Protein AF-A0A926B583-F1 (afdb_monomer_lite)

Radius of gyration: 28.91 Å; chains: 1; bounding box: 105×54×92 Å

Structure (mmCIF, N/CA/C/O backbone):
data_AF-A0A926B583-F1
#
_entry.id   AF-A0A926B583-F1
#
loop_
_atom_site.group_PDB
_atom_site.id
_atom_site.type_symbol
_atom_site.label_atom_id
_atom_site.label_alt_id
_atom_site.label_comp_id
_atom_site.label_asym_id
_atom_site.label_entity_id
_atom_site.label_seq_id
_atom_site.pdbx_PDB_ins_code
_atom_site.Cartn_x
_atom_site.Cartn_y
_atom_site.Cartn_z
_atom_site.occupancy
_atom_site.B_iso_or_equiv
_atom_site.auth_seq_id
_atom_site.auth_comp_id
_atom_site.auth_asym_id
_atom_site.auth_atom_id
_atom_site.pdbx_PDB_model_num
ATOM 1 N N . PRO A 1 1 ? 71.525 31.977 -15.017 1.00 41.41 1 PRO A N 1
ATOM 2 C CA . PRO A 1 1 ? 71.265 31.306 -16.318 1.00 41.41 1 PRO A CA 1
ATOM 3 C C . PRO A 1 1 ? 69.875 30.633 -16.291 1.00 41.41 1 PRO A C 1
ATOM 5 O O . PRO A 1 1 ? 69.736 29.564 -15.720 1.00 41.41 1 PRO A O 1
ATOM 8 N N . SER A 1 2 ? 68.773 31.340 -16.561 1.00 31.05 2 SER A N 1
ATOM 9 C CA . SER A 1 2 ? 68.257 31.800 -17.869 1.00 31.05 2 SER A CA 1
ATOM 10 C C . SER A 1 2 ? 68.013 30.681 -18.891 1.00 31.05 2 SER A C 1
ATOM 12 O O . SER A 1 2 ? 68.976 30.172 -19.461 1.00 31.05 2 SER A O 1
ATOM 14 N N . SER A 1 3 ? 66.731 30.332 -19.088 1.00 32.59 3 SER A N 1
ATOM 15 C CA . SER A 1 3 ? 65.974 30.119 -20.356 1.00 32.59 3 SER A CA 1
ATOM 16 C C . SER A 1 3 ? 64.746 29.219 -20.057 1.00 32.59 3 SER A C 1
ATOM 18 O O . SER A 1 3 ? 64.915 28.101 -19.590 1.00 32.59 3 SER A O 1
ATOM 20 N N . ALA A 1 4 ? 63.500 29.723 -19.968 1.00 33.16 4 ALA A N 1
ATOM 21 C CA . ALA A 1 4 ? 62.553 30.191 -21.014 1.00 33.16 4 ALA A CA 1
ATOM 22 C C . ALA A 1 4 ? 62.058 29.041 -21.936 1.00 33.16 4 ALA A C 1
ATOM 24 O O . ALA A 1 4 ? 62.876 28.449 -22.626 1.00 33.16 4 ALA A O 1
ATOM 25 N N . GLN A 1 5 ? 60.809 28.544 -21.770 1.00 30.36 5 GLN A N 1
ATOM 26 C CA . GLN A 1 5 ? 59.565 28.832 -22.557 1.00 30.36 5 GLN A CA 1
ATOM 27 C C . GLN A 1 5 ? 59.669 28.457 -24.054 1.00 30.36 5 GLN A C 1
ATOM 29 O O . GLN A 1 5 ? 60.652 28.827 -24.672 1.00 30.36 5 GLN A O 1
ATOM 34 N N . ALA A 1 6 ? 58.725 27.847 -24.790 1.00 29.48 6 ALA A N 1
ATOM 35 C CA . ALA A 1 6 ? 57.381 27.220 -24.694 1.00 29.48 6 ALA A CA 1
ATOM 36 C C . ALA A 1 6 ? 57.150 26.551 -26.110 1.00 29.48 6 ALA A C 1
ATOM 38 O O . ALA A 1 6 ? 58.151 26.424 -26.816 1.00 29.48 6 ALA A O 1
ATOM 39 N N . PRO A 1 7 ? 55.950 26.237 -26.678 1.00 41.06 7 PRO A N 1
ATOM 40 C CA . PRO A 1 7 ? 54.601 25.970 -26.151 1.00 41.06 7 PRO A CA 1
ATOM 41 C C . PRO A 1 7 ? 53.848 24.755 -26.800 1.00 41.06 7 PRO A C 1
ATOM 43 O O . PRO A 1 7 ? 54.250 24.180 -27.804 1.00 41.06 7 PRO A O 1
ATOM 46 N N . ALA A 1 8 ? 52.698 24.435 -26.189 1.00 32.16 8 ALA A N 1
ATOM 47 C CA . ALA A 1 8 ? 51.394 24.009 -26.735 1.00 32.16 8 ALA A CA 1
ATOM 48 C C . ALA A 1 8 ? 51.282 23.152 -28.023 1.00 32.16 8 ALA A C 1
ATOM 50 O O . ALA A 1 8 ? 51.422 23.647 -29.139 1.00 32.16 8 ALA A O 1
ATOM 51 N N . GLY A 1 9 ? 50.790 21.917 -27.850 1.00 29.56 9 GLY A N 1
ATOM 52 C CA . GLY A 1 9 ? 50.028 21.171 -28.857 1.00 29.56 9 GLY A CA 1
ATOM 53 C C . GLY A 1 9 ? 48.549 21.116 -28.459 1.00 29.56 9 GLY A C 1
ATOM 54 O O . GLY A 1 9 ? 48.219 20.681 -27.359 1.00 29.56 9 GLY A O 1
ATOM 55 N N . GLN A 1 10 ? 47.678 21.617 -29.334 1.00 29.38 10 GLN A N 1
ATOM 56 C CA . GLN A 1 10 ? 46.221 21.614 -29.200 1.00 29.38 10 GLN A CA 1
ATOM 57 C C . GLN A 1 10 ? 45.667 20.199 -29.436 1.00 29.38 10 GLN A C 1
ATOM 59 O O . GLN A 1 10 ? 45.813 19.665 -30.533 1.00 29.38 10 GLN A O 1
ATOM 64 N N . GLU A 1 11 ? 44.985 19.616 -28.448 1.00 32.12 11 GLU A N 1
ATOM 65 C CA . GLU A 1 11 ? 44.075 18.488 -28.678 1.00 32.12 11 GLU A CA 1
ATOM 66 C C . GLU A 1 11 ? 42.673 19.007 -29.017 1.00 32.12 11 GLU A C 1
ATOM 68 O O . GLU A 1 11 ? 42.145 19.930 -28.392 1.00 32.12 11 GLU A O 1
ATOM 73 N N . ALA A 1 12 ? 42.098 18.418 -30.063 1.00 33.28 12 ALA A N 1
ATOM 74 C CA . ALA A 1 12 ? 40.795 18.745 -30.620 1.00 33.28 12 ALA A CA 1
ATOM 75 C C . ALA A 1 12 ? 39.646 18.466 -29.626 1.00 33.28 12 ALA A C 1
ATOM 77 O O . ALA A 1 12 ? 39.725 17.520 -28.839 1.00 33.28 12 ALA A O 1
ATOM 78 N N . PRO A 1 13 ? 38.542 19.236 -29.671 1.00 31.02 13 PRO A N 1
ATOM 79 C CA . PRO A 1 13 ? 37.422 19.036 -28.763 1.00 31.02 13 PRO A CA 1
ATOM 80 C C . PRO A 1 13 ? 36.696 17.727 -29.088 1.00 31.02 13 PRO A C 1
ATOM 82 O O . PRO A 1 13 ? 36.144 17.548 -30.177 1.00 31.02 13 PRO A O 1
ATOM 85 N N . ALA A 1 14 ? 36.678 16.818 -28.112 1.00 33.38 14 ALA A N 1
ATOM 86 C CA . ALA A 1 14 ? 35.820 15.646 -28.125 1.00 33.38 14 ALA A CA 1
ATOM 87 C C . ALA A 1 14 ? 34.351 16.077 -28.256 1.00 33.38 14 ALA A C 1
ATOM 89 O O . ALA A 1 14 ? 33.856 16.951 -27.541 1.00 33.38 14 ALA A O 1
ATOM 90 N N . GLN A 1 15 ? 33.683 15.455 -29.220 1.00 34.19 15 GLN A N 1
ATOM 91 C CA . GLN A 1 15 ? 32.295 15.684 -29.587 1.00 34.19 15 GLN A CA 1
ATOM 92 C C . GLN A 1 15 ? 31.357 15.477 -28.391 1.00 34.19 15 GLN A C 1
ATOM 94 O O . GLN A 1 15 ? 31.554 14.595 -27.554 1.00 34.19 15 GLN A O 1
ATOM 99 N N . GLY A 1 16 ? 30.344 16.342 -28.327 1.00 29.52 16 GLY A N 1
ATOM 100 C CA . GLY A 1 16 ? 29.509 16.581 -27.160 1.00 29.52 16 GLY A CA 1
ATOM 101 C C . GLY A 1 16 ? 28.840 15.334 -26.591 1.00 29.52 16 GLY A C 1
ATOM 102 O O . GLY A 1 16 ? 28.057 14.654 -27.252 1.00 29.52 16 GLY A O 1
ATOM 103 N N . GLN A 1 17 ? 29.085 15.108 -25.303 1.00 31.34 17 GLN A N 1
ATOM 104 C CA . GLN A 1 17 ? 28.151 14.389 -24.449 1.00 31.34 17 GLN A CA 1
ATOM 105 C C . GLN A 1 17 ? 26.828 15.172 -24.432 1.00 31.34 17 GLN A C 1
ATOM 107 O O . GLN A 1 17 ? 26.858 16.387 -24.207 1.00 31.34 17 GLN A O 1
ATOM 112 N N . PRO A 1 18 ? 25.663 14.538 -24.655 1.00 32.81 18 PRO A N 1
ATOM 113 C CA . PRO A 1 18 ? 24.399 15.212 -24.424 1.00 32.81 18 PRO A CA 1
ATOM 114 C C . PRO A 1 18 ? 24.343 15.587 -22.945 1.00 32.81 18 PRO A C 1
ATOM 116 O O . PRO A 1 18 ? 24.407 14.722 -22.069 1.00 32.81 18 PRO A O 1
ATOM 119 N N . ALA A 1 19 ? 24.290 16.895 -22.694 1.00 31.31 19 ALA A N 1
ATOM 120 C CA . ALA A 1 19 ? 24.189 17.470 -21.369 1.00 31.31 19 ALA A CA 1
ATOM 121 C C . ALA A 1 19 ? 23.073 16.758 -20.601 1.00 31.31 19 ALA A C 1
ATOM 123 O O . ALA A 1 19 ? 21.911 16.770 -21.015 1.00 31.31 19 ALA A O 1
ATOM 124 N N . ALA A 1 20 ? 23.438 16.124 -19.487 1.00 34.41 20 ALA A N 1
ATOM 125 C CA . ALA A 1 20 ? 22.474 15.742 -18.478 1.00 34.41 20 ALA A CA 1
ATOM 126 C C . ALA A 1 20 ? 21.717 17.020 -18.111 1.00 34.41 20 ALA A C 1
ATOM 128 O O . ALA A 1 20 ? 22.309 17.952 -17.567 1.00 34.41 20 ALA A O 1
ATO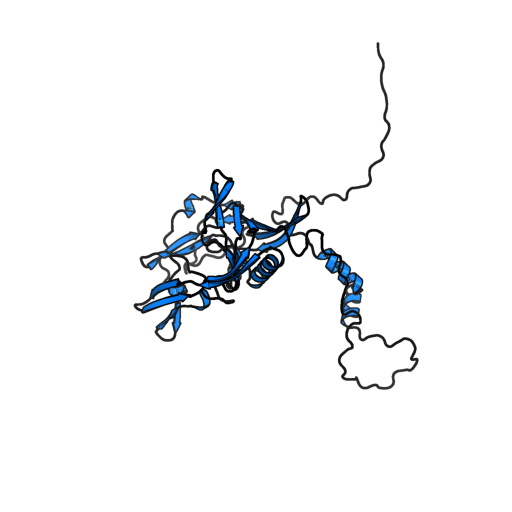M 129 N N . ALA A 1 21 ? 20.442 17.092 -18.495 1.00 33.00 21 ALA A N 1
ATOM 130 C CA . ALA A 1 21 ? 19.574 18.184 -18.103 1.00 33.00 21 ALA A CA 1
ATOM 131 C C . ALA A 1 21 ? 19.660 18.291 -16.580 1.00 33.00 21 ALA A C 1
ATOM 133 O O . ALA A 1 21 ? 19.287 17.355 -15.869 1.00 33.00 21 ALA A O 1
ATOM 134 N N . ALA A 1 22 ? 20.239 19.392 -16.103 1.00 33.59 22 ALA A N 1
ATOM 135 C CA . ALA A 1 22 ? 20.302 19.708 -14.694 1.00 33.59 22 ALA A CA 1
ATOM 136 C C . ALA A 1 22 ? 18.863 19.684 -14.176 1.00 33.59 22 ALA A C 1
ATOM 138 O O . ALA A 1 22 ? 18.042 20.520 -14.554 1.00 33.59 22 ALA A O 1
ATOM 139 N N . ALA A 1 23 ? 18.544 18.656 -13.391 1.00 36.88 23 ALA A N 1
ATOM 140 C CA . ALA A 1 23 ? 17.266 18.558 -12.724 1.00 36.88 23 ALA A CA 1
ATOM 141 C C . ALA A 1 23 ? 17.138 19.788 -11.824 1.00 36.88 23 ALA A C 1
ATOM 143 O O . ALA A 1 23 ? 17.981 20.028 -10.960 1.00 36.88 23 ALA A O 1
ATOM 144 N N . ASP A 1 24 ? 16.110 20.582 -12.088 1.00 31.84 24 ASP A N 1
ATOM 145 C CA . ASP A 1 24 ? 15.749 21.755 -11.313 1.00 31.84 24 ASP A CA 1
ATOM 146 C C . ASP A 1 24 ? 15.618 21.353 -9.832 1.00 31.84 24 ASP A C 1
ATOM 148 O O . ASP A 1 24 ? 14.722 20.596 -9.448 1.00 31.84 24 ASP A O 1
ATOM 152 N N . ALA A 1 25 ? 16.553 21.818 -8.998 1.00 37.16 25 ALA A N 1
ATOM 153 C CA . ALA A 1 25 ? 16.655 21.467 -7.579 1.00 37.16 25 ALA A CA 1
ATOM 154 C C . ALA A 1 25 ? 15.437 21.927 -6.748 1.00 37.16 25 ALA A C 1
ATOM 156 O O . ALA A 1 25 ? 15.342 21.625 -5.558 1.00 37.16 25 ALA A O 1
ATOM 157 N N . SER A 1 26 ? 14.494 22.646 -7.365 1.00 37.62 26 SER A N 1
ATOM 158 C CA . SER A 1 26 ? 13.242 23.090 -6.755 1.00 37.62 26 SER A CA 1
ATOM 159 C C . SER A 1 26 ? 12.118 22.039 -6.789 1.00 37.62 26 SER A C 1
ATOM 161 O O . SER A 1 26 ? 11.172 22.130 -6.002 1.00 37.62 26 SER A O 1
ATOM 163 N N . ALA A 1 27 ? 12.218 20.996 -7.623 1.00 38.44 27 ALA A N 1
ATOM 164 C CA . ALA A 1 27 ? 11.209 19.942 -7.716 1.00 38.44 27 ALA A CA 1
ATOM 165 C C . ALA A 1 27 ? 11.623 18.688 -6.921 1.00 38.44 27 ALA A C 1
ATOM 167 O O . ALA A 1 27 ? 12.217 17.759 -7.464 1.00 38.44 27 ALA A O 1
ATOM 168 N N . LYS A 1 28 ? 11.236 18.600 -5.637 1.00 55.28 28 LYS A N 1
ATOM 169 C CA . LYS A 1 28 ? 11.397 17.366 -4.822 1.00 55.28 28 LYS A CA 1
ATOM 170 C C . LYS A 1 28 ? 10.706 16.130 -5.435 1.00 55.28 28 LYS A C 1
ATOM 172 O O . LYS A 1 28 ? 11.025 14.993 -5.094 1.00 55.28 28 LYS A O 1
ATOM 177 N N . ILE A 1 29 ? 9.768 16.331 -6.363 1.00 54.91 29 ILE A N 1
ATOM 178 C CA . ILE A 1 29 ? 9.045 15.259 -7.050 1.00 54.91 29 ILE A CA 1
ATOM 179 C C . ILE A 1 29 ? 9.665 15.028 -8.432 1.00 54.91 29 ILE A C 1
ATOM 181 O O . ILE A 1 29 ? 9.210 15.574 -9.434 1.00 54.91 29 ILE A O 1
ATOM 185 N N . THR A 1 30 ? 10.674 14.163 -8.510 1.00 58.28 30 THR A N 1
ATOM 186 C CA . THR A 1 30 ? 11.111 13.601 -9.795 1.00 58.28 30 THR A CA 1
ATOM 187 C C . THR A 1 30 ? 10.114 12.528 -10.235 1.00 58.28 30 THR A C 1
ATOM 189 O O . THR A 1 30 ? 9.949 11.505 -9.560 1.00 58.28 30 THR A O 1
ATOM 192 N N . ALA A 1 31 ? 9.401 12.746 -11.341 1.00 64.62 31 ALA A N 1
ATOM 193 C CA . ALA A 1 31 ? 8.554 11.701 -11.911 1.00 64.62 31 ALA A CA 1
ATOM 194 C C . ALA A 1 31 ? 9.386 10.434 -12.178 1.00 64.62 31 ALA A C 1
ATOM 196 O O . ALA A 1 31 ? 10.581 10.520 -12.466 1.00 64.62 31 ALA A O 1
ATOM 197 N N . ALA A 1 32 ? 8.759 9.255 -12.085 1.00 73.94 32 ALA A N 1
ATOM 198 C CA . ALA A 1 32 ? 9.406 8.053 -12.602 1.00 73.94 32 ALA A CA 1
ATOM 199 C C . ALA A 1 32 ? 9.756 8.292 -14.084 1.00 73.94 32 ALA A C 1
ATOM 201 O O . ALA A 1 32 ? 8.971 8.948 -14.778 1.00 73.94 32 ALA A O 1
ATOM 202 N N . PRO A 1 33 ? 10.913 7.803 -14.560 1.00 77.56 33 PRO A N 1
ATOM 203 C CA . PRO A 1 33 ? 11.298 7.973 -15.952 1.00 77.56 33 PRO A CA 1
ATOM 204 C C . PRO A 1 33 ? 10.202 7.417 -16.866 1.00 77.56 33 PRO A C 1
ATOM 206 O O . PRO A 1 33 ? 9.553 6.420 -16.536 1.00 77.56 33 PRO A O 1
ATOM 209 N N . ASP A 1 34 ? 9.993 8.050 -18.020 1.00 81.94 34 ASP A N 1
ATOM 210 C CA . ASP A 1 34 ? 9.077 7.512 -19.021 1.00 81.94 34 ASP A CA 1
ATOM 211 C C . ASP A 1 34 ? 9.712 6.287 -19.690 1.00 81.94 34 ASP A C 1
ATOM 213 O O . ASP A 1 34 ? 10.477 6.378 -20.650 1.00 81.94 34 ASP A O 1
ATOM 217 N N . LEU A 1 35 ? 9.403 5.116 -19.135 1.00 83.38 35 LEU A N 1
ATOM 218 C CA . LEU A 1 35 ? 9.893 3.832 -19.628 1.00 83.38 35 LEU A CA 1
ATOM 219 C C . LEU A 1 35 ? 9.094 3.306 -20.827 1.00 83.38 35 LEU A C 1
ATOM 221 O O . LEU A 1 35 ? 9.474 2.283 -21.396 1.00 83.38 35 LEU A O 1
ATOM 225 N N . ILE A 1 36 ? 7.983 3.956 -21.197 1.00 83.25 36 ILE A N 1
ATOM 226 C CA . ILE A 1 36 ? 7.104 3.497 -22.279 1.00 83.25 36 ILE A CA 1
ATOM 227 C C . ILE A 1 36 ? 7.216 4.357 -23.535 1.00 83.25 36 ILE A C 1
ATOM 229 O O . ILE A 1 36 ? 6.855 3.864 -24.598 1.00 83.25 36 ILE A O 1
ATOM 233 N N . ALA A 1 37 ? 7.749 5.581 -23.454 1.00 84.50 37 ALA A N 1
ATOM 234 C CA . ALA A 1 37 ? 7.889 6.507 -24.580 1.00 84.50 37 ALA A CA 1
ATOM 235 C C . ALA A 1 37 ? 8.464 5.844 -25.835 1.00 84.50 37 ALA A C 1
ATOM 237 O O . ALA A 1 37 ? 7.862 5.935 -26.901 1.00 84.50 37 ALA A O 1
ATOM 238 N N . ALA A 1 38 ? 9.579 5.118 -25.709 1.00 81.81 38 ALA A N 1
ATOM 239 C CA . ALA A 1 38 ? 10.210 4.448 -26.846 1.00 81.81 38 ALA A CA 1
ATOM 240 C C . ALA A 1 38 ? 9.287 3.400 -27.496 1.00 81.81 38 ALA A C 1
ATOM 242 O O . ALA A 1 38 ? 9.217 3.306 -28.720 1.00 81.81 38 ALA A O 1
ATOM 243 N N . ALA A 1 39 ? 8.541 2.639 -26.690 1.00 84.00 39 ALA A N 1
ATOM 244 C CA . ALA A 1 39 ? 7.582 1.657 -27.188 1.00 84.00 39 ALA A CA 1
ATOM 245 C C . ALA A 1 39 ? 6.348 2.327 -27.809 1.00 84.00 39 ALA A C 1
ATOM 247 O O . ALA A 1 39 ? 5.906 1.908 -28.874 1.00 84.00 39 ALA A O 1
ATOM 248 N N . THR A 1 40 ? 5.830 3.389 -27.186 1.00 85.88 40 THR A N 1
ATOM 249 C CA . THR A 1 40 ? 4.728 4.203 -27.716 1.00 85.88 40 THR A CA 1
ATOM 250 C C . THR A 1 40 ? 5.116 4.832 -29.050 1.00 85.88 40 THR A C 1
ATOM 252 O O . THR A 1 40 ? 4.350 4.764 -30.002 1.00 85.88 40 THR A O 1
ATOM 255 N N . GLN A 1 41 ? 6.323 5.385 -29.159 1.00 85.81 41 GLN A N 1
ATOM 256 C CA . GLN A 1 41 ? 6.814 5.998 -30.387 1.00 85.81 41 GLN A CA 1
ATOM 257 C C . GLN A 1 41 ? 7.039 4.964 -31.491 1.00 85.81 41 GLN A C 1
ATOM 259 O O . GLN A 1 41 ? 6.617 5.194 -32.622 1.00 85.81 41 GLN A O 1
ATOM 264 N N . ALA A 1 42 ? 7.626 3.808 -31.169 1.00 82.00 42 ALA A N 1
ATOM 265 C CA . ALA A 1 42 ? 7.759 2.705 -32.118 1.00 82.00 42 ALA A CA 1
ATOM 266 C C . ALA A 1 42 ? 6.388 2.191 -32.595 1.00 82.00 42 ALA A C 1
ATOM 268 O O . ALA A 1 42 ? 6.209 1.933 -33.784 1.00 82.00 42 ALA A O 1
ATOM 269 N N . ALA A 1 43 ? 5.402 2.095 -31.695 1.00 84.81 43 ALA A N 1
ATOM 270 C CA . ALA A 1 43 ? 4.036 1.719 -32.046 1.00 84.81 43 ALA A CA 1
ATOM 271 C C . ALA A 1 43 ? 3.382 2.760 -32.965 1.00 84.81 43 ALA A C 1
ATOM 273 O O . ALA A 1 43 ? 2.844 2.393 -34.007 1.00 84.81 43 ALA A O 1
ATOM 274 N N . SER A 1 44 ? 3.490 4.051 -32.635 1.00 85.81 44 SER A N 1
ATOM 275 C CA . SER A 1 44 ? 2.979 5.136 -33.476 1.00 85.81 44 SER A CA 1
ATOM 276 C C . SER A 1 44 ? 3.620 5.130 -34.865 1.00 85.81 44 SER A C 1
ATOM 278 O O . SER A 1 44 ? 2.911 5.236 -35.860 1.00 85.81 44 SER A O 1
ATOM 280 N N . GLN A 1 45 ? 4.939 4.939 -34.964 1.00 84.69 45 GLN A N 1
ATOM 281 C CA . GLN A 1 45 ? 5.638 4.839 -36.250 1.00 84.69 45 GLN A CA 1
ATOM 282 C C . GLN A 1 45 ? 5.168 3.631 -37.068 1.00 84.69 45 GLN A C 1
ATOM 284 O O . GLN A 1 45 ? 4.860 3.777 -38.248 1.00 84.69 45 GLN A O 1
ATOM 289 N N . ALA A 1 46 ? 5.060 2.456 -36.444 1.00 80.38 46 ALA A N 1
ATOM 290 C CA . ALA A 1 46 ? 4.612 1.236 -37.113 1.00 80.38 46 ALA A CA 1
ATOM 291 C C . ALA A 1 46 ? 3.147 1.310 -37.586 1.00 80.38 46 ALA A C 1
ATOM 293 O O . ALA A 1 46 ? 2.788 0.680 -38.577 1.00 80.38 46 ALA A O 1
ATOM 294 N N . LEU A 1 47 ? 2.314 2.104 -36.909 1.00 80.62 47 LEU A N 1
ATOM 295 C CA . LEU A 1 47 ? 0.931 2.383 -37.303 1.00 80.62 47 LEU A CA 1
ATOM 296 C C . LEU A 1 47 ? 0.800 3.547 -38.300 1.00 80.62 47 LEU A C 1
ATOM 298 O O . LEU A 1 47 ? -0.308 3.852 -38.738 1.00 80.62 47 LEU A O 1
ATOM 302 N N . GLY A 1 48 ? 1.899 4.219 -38.655 1.00 82.25 48 GLY A N 1
ATOM 303 C CA . GLY A 1 48 ? 1.863 5.423 -39.488 1.00 82.25 48 GLY A CA 1
ATOM 304 C C . GLY A 1 48 ? 1.199 6.623 -38.803 1.00 82.25 48 GLY A C 1
ATOM 305 O O . GLY A 1 48 ? 0.785 7.564 -39.471 1.00 82.25 48 GLY A O 1
ATOM 306 N N . TRP A 1 49 ? 1.088 6.616 -37.473 1.00 87.12 49 TRP A N 1
ATOM 307 C CA . TRP A 1 49 ? 0.545 7.707 -36.659 1.00 87.12 49 TRP A CA 1
ATOM 308 C C . TRP A 1 49 ? 1.590 8.813 -36.463 1.00 87.12 49 TRP A C 1
ATOM 310 O O . TRP A 1 49 ? 1.987 9.141 -35.346 1.00 87.12 49 TRP A O 1
ATOM 320 N N . THR A 1 50 ? 2.083 9.365 -37.569 1.00 87.06 50 THR A N 1
ATOM 321 C CA . THR A 1 50 ? 3.117 10.411 -37.578 1.00 87.06 50 THR A CA 1
ATOM 322 C C . THR A 1 50 ? 2.546 11.822 -37.429 1.00 87.06 50 THR A C 1
ATOM 324 O O . THR A 1 50 ? 3.304 12.764 -37.224 1.00 87.06 50 THR A O 1
ATOM 327 N N . SER A 1 51 ? 1.221 11.978 -37.515 1.00 85.88 51 SER A N 1
ATOM 328 C CA . SER A 1 51 ? 0.484 13.210 -37.216 1.00 85.88 51 SER A CA 1
ATOM 329 C C . SER A 1 51 ? -0.923 12.882 -36.685 1.00 85.88 51 SER A C 1
ATOM 331 O O . SER A 1 51 ? -1.391 11.753 -36.883 1.00 85.88 51 SER A O 1
ATOM 333 N N . PRO A 1 52 ? -1.625 13.828 -36.028 1.00 83.88 52 PRO A N 1
ATOM 334 C CA . PRO A 1 52 ? -3.022 13.644 -35.627 1.00 83.88 52 PRO A CA 1
ATOM 335 C C . PRO A 1 52 ? -3.938 13.255 -36.796 1.00 83.88 52 PRO A C 1
ATOM 337 O O . PRO A 1 52 ? -4.795 12.387 -36.644 1.00 83.88 52 PRO A O 1
ATOM 340 N N . GLU A 1 53 ? -3.724 13.838 -37.978 1.00 84.19 53 GLU A N 1
ATOM 341 C CA . GLU A 1 53 ? -4.486 13.550 -39.197 1.00 84.19 53 GLU A CA 1
ATOM 342 C C . GLU A 1 53 ? -4.207 12.130 -39.700 1.00 84.19 53 GLU A C 1
ATOM 344 O O . GLU A 1 53 ? -5.140 11.415 -40.058 1.00 84.19 53 GLU A O 1
ATOM 349 N N . ALA A 1 54 ? -2.942 11.693 -39.677 1.00 79.44 54 ALA A N 1
ATOM 350 C CA . ALA A 1 54 ? -2.557 10.336 -40.062 1.00 79.44 54 ALA A CA 1
ATOM 351 C C . ALA A 1 54 ? -3.108 9.283 -39.085 1.00 79.44 54 ALA A C 1
ATOM 353 O O . ALA A 1 54 ? -3.583 8.229 -39.508 1.00 79.44 54 ALA A O 1
ATOM 354 N N . ALA A 1 55 ? -3.114 9.587 -37.783 1.00 80.88 55 ALA A N 1
ATOM 355 C CA . ALA A 1 55 ? -3.724 8.735 -36.766 1.00 80.88 55 ALA A CA 1
ATOM 356 C C . ALA A 1 55 ? -5.247 8.630 -36.944 1.00 80.88 55 ALA A C 1
ATOM 358 O O . ALA A 1 55 ? -5.802 7.531 -36.901 1.00 80.88 55 ALA A O 1
ATOM 359 N N . LEU A 1 56 ? -5.923 9.753 -37.206 1.00 78.31 56 LEU A N 1
ATOM 360 C CA . LEU A 1 56 ? -7.364 9.791 -37.452 1.00 78.31 56 LEU A CA 1
ATOM 361 C C . LEU A 1 56 ? -7.739 9.045 -38.740 1.00 78.31 56 LEU A C 1
ATOM 363 O O . LEU A 1 56 ? -8.688 8.261 -38.743 1.00 78.31 56 LEU A O 1
ATOM 367 N N . ALA A 1 57 ? -6.969 9.240 -39.814 1.00 73.75 57 ALA A N 1
ATOM 368 C CA . ALA A 1 57 ? -7.139 8.517 -41.067 1.00 73.75 57 ALA A CA 1
ATOM 369 C C . ALA A 1 57 ? -6.950 7.006 -40.868 1.00 73.75 57 ALA A C 1
ATOM 371 O O . ALA A 1 57 ? -7.736 6.224 -41.386 1.00 73.75 57 ALA A O 1
ATOM 372 N N . ASN A 1 58 ? -5.970 6.581 -40.067 1.00 69.88 58 ASN A N 1
ATOM 373 C CA . ASN A 1 58 ? -5.744 5.169 -39.756 1.00 69.88 58 ASN A CA 1
ATOM 374 C C . ASN A 1 58 ? -6.877 4.553 -38.905 1.00 69.88 58 ASN A C 1
ATOM 376 O O . ASN A 1 58 ? -7.269 3.414 -39.145 1.00 69.88 58 ASN A O 1
ATOM 380 N N . ALA A 1 59 ? -7.446 5.311 -37.960 1.00 66.81 59 ALA A N 1
ATOM 381 C CA . ALA A 1 59 ? -8.544 4.855 -37.102 1.00 66.81 59 ALA A CA 1
ATOM 382 C C . ALA A 1 59 ? -9.916 4.807 -37.807 1.00 66.81 59 ALA A C 1
ATOM 384 O O . ALA A 1 59 ? -10.809 4.091 -37.351 1.00 66.81 59 ALA A O 1
ATOM 385 N N . LEU A 1 60 ? -10.097 5.574 -38.889 1.00 58.94 60 LEU A N 1
ATOM 386 C CA . LEU A 1 60 ? -11.385 5.748 -39.575 1.00 58.94 60 LEU A CA 1
ATOM 387 C C . LEU A 1 60 ? -11.405 5.267 -41.034 1.00 58.94 60 LEU A C 1
ATOM 389 O O . LEU A 1 60 ? -12.477 5.275 -41.640 1.00 58.94 60 LEU A O 1
ATOM 393 N N . ALA A 1 61 ? -10.275 4.867 -41.626 1.00 53.56 61 ALA A N 1
ATOM 394 C CA . ALA A 1 61 ? -10.245 4.488 -43.036 1.00 53.56 61 ALA A CA 1
ATOM 395 C C . ALA A 1 61 ? -10.890 3.111 -43.277 1.00 53.56 61 ALA A C 1
ATOM 397 O O . ALA A 1 61 ? -10.348 2.093 -42.836 1.00 53.56 61 ALA A O 1
ATOM 398 N N . PRO A 1 62 ? -11.982 3.020 -44.064 1.00 51.78 62 PRO A N 1
ATOM 399 C CA . PRO A 1 62 ? -12.255 1.790 -44.790 1.00 51.78 62 PRO A CA 1
ATOM 400 C C . PRO A 1 62 ? -11.101 1.546 -45.787 1.00 51.78 62 PRO A C 1
ATOM 402 O O . PRO A 1 62 ? -10.577 2.502 -46.364 1.00 51.78 62 PRO A O 1
ATOM 405 N N . PRO A 1 63 ? -10.680 0.292 -46.015 1.00 49.47 63 PRO A N 1
ATOM 406 C CA . PRO A 1 63 ? -9.578 -0.047 -46.892 1.00 49.47 63 PRO A CA 1
ATOM 407 C C . PRO A 1 63 ? -9.875 0.472 -48.291 1.00 49.47 63 PRO A C 1
ATOM 409 O O . PRO A 1 63 ? -10.977 0.301 -48.824 1.00 49.47 63 PRO A O 1
ATOM 412 N N . ALA A 1 64 ? -8.865 1.107 -48.878 1.00 48.28 64 ALA A N 1
ATOM 413 C CA . ALA A 1 64 ? -8.921 1.547 -50.256 1.00 48.28 64 ALA A CA 1
ATOM 414 C C . ALA A 1 64 ? -9.191 0.333 -51.167 1.00 48.28 64 ALA A C 1
ATOM 416 O O . ALA A 1 64 ? -8.561 -0.717 -50.993 1.00 48.28 64 ALA A O 1
ATOM 417 N N . PRO A 1 65 ? -10.118 0.441 -52.135 1.00 50.16 65 PRO A N 1
ATOM 418 C CA . PRO A 1 65 ? -10.289 -0.604 -53.129 1.00 50.16 65 PRO A CA 1
ATOM 419 C C . PRO A 1 65 ? -8.991 -0.752 -53.943 1.00 50.16 65 PRO A C 1
ATOM 421 O O . PRO A 1 65 ? -8.301 0.243 -54.180 1.00 50.16 65 PRO A O 1
ATOM 424 N N . PRO A 1 66 ? -8.643 -1.975 -54.379 1.00 40.12 66 PRO A N 1
ATOM 425 C CA . PRO A 1 66 ? -7.414 -2.221 -55.121 1.00 40.12 66 PRO A CA 1
ATOM 426 C C . PRO A 1 66 ? -7.358 -1.372 -56.397 1.00 40.12 66 PRO A C 1
ATOM 428 O O . PRO A 1 66 ? -8.349 -1.230 -57.122 1.00 40.12 66 PRO A O 1
ATOM 431 N N . ALA A 1 67 ? -6.181 -0.806 -56.667 1.00 45.50 67 ALA A N 1
ATOM 432 C CA . ALA A 1 67 ? -5.929 0.017 -57.841 1.00 45.50 67 ALA A CA 1
ATOM 433 C C . ALA A 1 67 ? -6.118 -0.817 -59.120 1.00 45.50 67 ALA A C 1
ATOM 435 O O . ALA A 1 67 ? -5.319 -1.698 -59.424 1.00 45.50 67 ALA A O 1
ATOM 436 N N . GLY A 1 68 ? -7.200 -0.555 -59.859 1.00 49.88 68 GLY A N 1
ATOM 437 C CA . GLY A 1 68 ? -7.456 -1.209 -61.147 1.00 49.88 68 GLY A CA 1
ATOM 438 C C . GLY A 1 68 ? -8.887 -1.108 -61.677 1.00 49.88 68 GLY A C 1
ATOM 439 O O . GLY A 1 68 ? -9.099 -1.203 -62.883 1.00 49.88 68 GLY A O 1
ATOM 440 N N . THR A 1 69 ? -9.894 -0.852 -60.839 1.00 46.94 69 THR A N 1
ATOM 441 C CA . THR A 1 69 ? -11.283 -0.787 -61.323 1.00 46.94 69 THR A CA 1
ATOM 442 C C . THR A 1 69 ? -11.691 0.630 -61.721 1.00 46.94 69 THR A C 1
ATOM 444 O O . THR A 1 69 ? -12.260 1.378 -60.929 1.00 46.94 69 THR A O 1
ATOM 447 N N . LYS A 1 70 ? -11.445 0.989 -62.986 1.00 50.50 70 LYS A N 1
ATOM 448 C CA . LYS A 1 70 ? -12.071 2.144 -63.650 1.00 50.50 70 LYS A CA 1
ATOM 449 C C . LYS A 1 70 ? -13.567 1.874 -63.879 1.00 50.50 70 LYS A C 1
ATOM 451 O O . LYS A 1 70 ? -13.928 1.386 -64.945 1.00 50.50 70 LYS A O 1
ATOM 456 N N . LYS A 1 71 ? -14.453 2.193 -62.929 1.00 46.59 71 LYS A N 1
ATOM 457 C CA . LYS A 1 71 ? -15.877 2.457 -63.238 1.00 46.59 71 LYS A CA 1
ATOM 458 C C . LYS A 1 71 ? -16.454 3.556 -62.333 1.00 46.59 71 LYS A C 1
ATOM 460 O O . LYS A 1 71 ? -16.173 3.543 -61.137 1.00 46.59 71 LYS A O 1
ATOM 465 N N . PRO A 1 72 ? -17.262 4.485 -62.882 1.00 44.62 72 PRO A N 1
ATOM 466 C CA . PRO A 1 72 ? -17.865 5.577 -62.121 1.00 44.62 72 PRO A CA 1
ATOM 467 C C . PRO A 1 72 ? -19.001 5.052 -61.221 1.00 44.62 72 PRO A C 1
ATOM 469 O O . PRO A 1 72 ? -19.596 4.013 -61.536 1.00 44.62 72 PRO A O 1
ATOM 472 N N . PRO A 1 73 ? -19.337 5.731 -60.109 1.00 46.62 73 PRO A N 1
ATOM 473 C CA . PRO A 1 73 ? -20.304 5.210 -59.158 1.00 46.62 73 PRO A CA 1
ATOM 474 C C . PRO A 1 73 ? -21.727 5.472 -59.655 1.00 46.62 73 PRO A C 1
ATOM 476 O O . PRO A 1 73 ? -22.216 6.597 -59.658 1.00 46.62 73 PRO A O 1
ATOM 479 N N . ARG A 1 74 ? -22.426 4.400 -60.031 1.00 46.84 74 ARG A N 1
ATOM 480 C CA . ARG A 1 74 ? -23.891 4.362 -60.025 1.00 46.84 74 ARG A CA 1
ATOM 481 C C . ARG A 1 74 ? -24.327 3.625 -58.763 1.00 46.84 74 ARG A C 1
ATOM 483 O O . ARG A 1 74 ? -23.925 2.480 -58.572 1.00 46.84 74 ARG A O 1
ATOM 490 N N . ASN A 1 75 ? -25.107 4.313 -57.927 1.00 51.09 75 ASN A N 1
ATOM 491 C CA . ASN A 1 75 ? -25.968 3.790 -56.861 1.00 51.09 75 ASN A CA 1
ATOM 492 C C . ASN A 1 75 ? -25.588 2.404 -56.320 1.00 51.09 75 ASN A C 1
ATOM 494 O O . ASN A 1 75 ? -26.097 1.383 -56.782 1.00 51.09 75 ASN A O 1
ATOM 498 N N . ARG A 1 76 ? -24.756 2.360 -55.276 1.00 46.84 76 ARG A N 1
ATOM 499 C CA . ARG A 1 76 ? -24.688 1.188 -54.400 1.00 46.84 76 ARG A CA 1
ATOM 500 C C . ARG A 1 76 ? -25.205 1.564 -53.027 1.00 46.84 76 ARG A C 1
ATOM 502 O O . ARG A 1 76 ? -24.545 2.273 -52.276 1.00 46.84 76 ARG A O 1
ATOM 509 N N . ALA A 1 77 ? -26.400 1.054 -52.739 1.00 47.47 77 ALA A N 1
ATOM 510 C CA . ALA A 1 77 ? -26.934 0.915 -51.399 1.00 47.47 77 ALA A CA 1
ATOM 511 C C . ALA A 1 77 ? -25.823 0.457 -50.444 1.00 47.47 77 ALA A C 1
ATOM 513 O O . ALA A 1 77 ? -25.097 -0.500 -50.739 1.00 47.47 77 ALA A O 1
ATOM 514 N N . ALA A 1 78 ? -25.682 1.176 -49.331 1.00 50.91 78 ALA A N 1
ATOM 515 C CA . ALA A 1 78 ? -24.733 0.882 -48.273 1.00 50.91 78 ALA A CA 1
ATOM 516 C C . ALA A 1 78 ? -24.850 -0.593 -47.867 1.00 50.91 78 ALA A C 1
ATOM 518 O O . ALA A 1 78 ? -25.841 -1.016 -47.268 1.00 50.91 78 ALA A O 1
ATOM 519 N N . LYS A 1 79 ? -23.838 -1.398 -48.211 1.00 50.62 79 LYS A N 1
ATOM 520 C CA . LYS A 1 79 ? -23.704 -2.740 -47.651 1.00 50.62 79 LYS A CA 1
ATOM 521 C C . LYS A 1 79 ? -23.524 -2.577 -46.141 1.00 50.62 79 LYS A C 1
ATOM 523 O O . LYS A 1 79 ? -22.482 -2.106 -45.699 1.00 50.62 79 LYS A O 1
ATOM 528 N N . LYS A 1 80 ? -24.539 -2.982 -45.370 1.00 50.12 80 LYS A N 1
ATOM 529 C CA . LYS A 1 80 ? -24.505 -3.167 -43.908 1.00 50.12 80 LYS A CA 1
ATOM 530 C C . LYS A 1 80 ? -23.599 -4.354 -43.531 1.00 50.12 80 LYS A C 1
ATOM 532 O O . LYS A 1 80 ? -24.063 -5.338 -42.969 1.00 50.12 80 LYS A O 1
ATOM 537 N N . GLY A 1 81 ? -22.329 -4.308 -43.920 1.00 58.66 81 GLY A N 1
ATOM 538 C CA . GLY A 1 81 ? -21.301 -5.232 -43.442 1.00 58.66 81 GLY A CA 1
ATOM 539 C C . GLY A 1 81 ? -20.454 -4.547 -42.369 1.00 58.66 81 GLY A C 1
ATOM 540 O O . GLY A 1 81 ? -20.312 -3.324 -42.430 1.00 58.66 81 GLY A O 1
ATOM 541 N N . PRO A 1 82 ? -19.901 -5.286 -41.391 1.00 55.91 82 PRO A N 1
ATOM 542 C CA . PRO A 1 82 ? -18.928 -4.709 -40.473 1.00 55.91 82 PRO A CA 1
ATOM 543 C C . PRO A 1 82 ? -17.774 -4.113 -41.282 1.00 55.91 82 PRO A C 1
ATOM 545 O O . PRO A 1 82 ? -17.340 -4.700 -42.279 1.00 55.91 82 PRO A O 1
ATOM 548 N N . ALA A 1 83 ? -17.315 -2.929 -40.871 1.00 58.84 83 ALA A N 1
ATOM 549 C CA . ALA A 1 83 ? -16.135 -2.324 -41.461 1.00 58.84 83 ALA A CA 1
ATOM 550 C C . ALA A 1 83 ? -14.987 -3.352 -41.416 1.00 58.84 83 ALA A C 1
ATOM 552 O O . ALA A 1 83 ? -14.793 -4.003 -40.385 1.00 58.84 83 ALA A O 1
ATOM 553 N N . PRO A 1 84 ? -14.269 -3.558 -42.526 1.00 59.66 84 PRO A N 1
ATOM 554 C CA . PRO A 1 84 ? -13.103 -4.432 -42.537 1.00 59.66 84 PRO A CA 1
ATOM 555 C C . PRO A 1 84 ? -12.098 -3.967 -41.479 1.00 59.66 84 PRO A C 1
ATOM 557 O O . PRO A 1 84 ? -11.860 -2.772 -41.305 1.00 59.66 84 PRO A O 1
ATOM 560 N N . LEU A 1 85 ? -11.561 -4.938 -40.744 1.00 56.47 85 LEU A N 1
ATOM 561 C CA . LEU A 1 85 ? -10.620 -4.696 -39.658 1.00 56.47 85 LEU A CA 1
ATOM 562 C C . LEU A 1 85 ? -9.329 -4.049 -40.194 1.00 56.47 85 LEU A C 1
ATOM 564 O O . LEU A 1 85 ? -8.963 -4.301 -41.346 1.00 56.47 85 LEU A O 1
ATOM 568 N N . PRO A 1 86 ? -8.621 -3.253 -39.371 1.00 62.41 86 PRO A N 1
ATOM 569 C CA . PRO A 1 86 ? -7.326 -2.696 -39.741 1.00 62.41 86 PRO A CA 1
ATOM 570 C C . PRO A 1 86 ? -6.362 -3.787 -40.220 1.00 62.41 86 PRO A C 1
ATOM 572 O O . PRO A 1 86 ? -6.292 -4.867 -39.633 1.00 62.41 86 PRO A O 1
ATOM 575 N N . THR A 1 87 ? -5.573 -3.487 -41.253 1.00 62.78 87 THR A N 1
ATOM 576 C CA . THR A 1 87 ? -4.589 -4.421 -41.832 1.00 62.78 87 THR A CA 1
ATOM 577 C C . THR A 1 87 ? -3.487 -4.811 -40.834 1.00 62.78 87 THR A C 1
ATOM 579 O O . THR A 1 87 ? -2.887 -5.875 -40.960 1.00 62.78 87 THR A O 1
ATOM 582 N N . ALA A 1 88 ? -3.232 -3.976 -39.821 1.00 63.84 88 ALA A N 1
ATOM 583 C CA . ALA A 1 88 ? -2.299 -4.255 -38.734 1.00 63.84 88 ALA A CA 1
ATOM 584 C C . ALA A 1 88 ? -3.061 -4.610 -37.446 1.00 63.84 88 ALA A C 1
ATOM 586 O O . ALA A 1 88 ? -3.599 -3.737 -36.769 1.00 63.84 88 ALA A O 1
ATOM 587 N N . VAL A 1 89 ? -3.080 -5.898 -37.092 1.00 67.62 89 VAL A N 1
ATOM 588 C CA . VAL A 1 89 ? -3.667 -6.405 -35.831 1.00 67.62 89 VAL A CA 1
ATOM 589 C C . VAL A 1 89 ? -2.623 -6.636 -34.730 1.00 67.62 89 VAL A C 1
ATOM 591 O O . VAL A 1 89 ? -2.971 -6.985 -33.604 1.00 67.62 89 VAL A O 1
ATOM 594 N N . ALA A 1 90 ? -1.338 -6.449 -35.046 1.00 72.88 90 ALA A N 1
ATOM 595 C CA . ALA A 1 90 ? -0.221 -6.601 -34.123 1.00 72.88 90 ALA A CA 1
ATOM 596 C C . ALA A 1 90 ? 0.957 -5.712 -34.543 1.00 72.88 90 ALA A C 1
ATOM 598 O O . ALA A 1 90 ? 1.178 -5.480 -35.732 1.00 72.88 90 ALA A O 1
ATOM 599 N N . LEU A 1 91 ? 1.733 -5.250 -33.561 1.00 76.38 91 LEU A N 1
ATOM 600 C CA . LEU A 1 91 ? 2.922 -4.424 -33.767 1.00 76.38 91 LEU A CA 1
ATOM 601 C C . LEU A 1 91 ? 4.118 -5.079 -33.093 1.00 76.38 91 LEU A C 1
ATOM 603 O O . LEU A 1 91 ? 4.021 -5.560 -31.961 1.00 76.38 91 LEU A O 1
ATOM 607 N N . LYS A 1 92 ? 5.265 -5.059 -33.772 1.00 80.38 92 LYS A N 1
ATOM 608 C CA . LYS A 1 92 ? 6.529 -5.462 -33.164 1.00 80.38 92 LYS A CA 1
ATOM 609 C C . LYS A 1 92 ? 7.033 -4.315 -32.292 1.00 80.38 92 LYS A C 1
ATOM 611 O O . LYS A 1 92 ? 7.479 -3.294 -32.804 1.00 80.38 92 LYS A O 1
ATOM 616 N N . LEU A 1 93 ? 6.945 -4.488 -30.979 1.00 83.75 93 LEU A N 1
ATOM 617 C CA . LEU A 1 93 ? 7.499 -3.534 -30.022 1.00 83.75 93 LEU A CA 1
ATOM 618 C C . LEU A 1 93 ? 9.032 -3.662 -29.941 1.00 83.75 93 LEU A C 1
ATOM 620 O O . LEU A 1 93 ? 9.577 -4.714 -30.300 1.00 83.75 93 LEU A O 1
ATOM 624 N N . PRO A 1 94 ? 9.734 -2.620 -29.453 1.00 84.50 94 PRO A N 1
ATOM 625 C CA . PRO A 1 94 ? 11.146 -2.721 -29.107 1.00 84.50 94 PRO A CA 1
ATOM 626 C C . PRO A 1 94 ? 11.406 -3.900 -28.157 1.00 84.50 94 PRO A C 1
ATOM 628 O O . PRO A 1 94 ? 10.510 -4.282 -27.394 1.00 84.50 94 PRO A O 1
ATOM 631 N N . PRO A 1 95 ? 12.618 -4.483 -28.177 1.00 87.19 95 PRO A N 1
ATOM 632 C CA . PRO A 1 95 ? 12.975 -5.512 -27.212 1.00 87.19 95 PRO A CA 1
ATOM 633 C C . PRO A 1 95 ? 12.808 -4.983 -25.784 1.00 87.19 95 PRO A C 1
ATOM 635 O O . PRO A 1 95 ? 13.030 -3.801 -25.508 1.00 87.19 95 PRO A O 1
ATOM 638 N N . ALA A 1 96 ? 12.420 -5.873 -24.871 1.00 88.19 96 ALA A N 1
ATOM 639 C CA . ALA A 1 96 ? 12.351 -5.535 -23.458 1.00 88.19 96 ALA A CA 1
ATOM 640 C C . ALA A 1 96 ? 13.736 -5.081 -22.954 1.00 88.19 96 ALA A C 1
ATOM 642 O O . ALA A 1 96 ? 14.757 -5.594 -23.422 1.00 88.19 96 ALA A O 1
ATOM 643 N N . PRO A 1 97 ? 13.792 -4.132 -22.005 1.00 89.69 97 PRO A N 1
ATOM 644 C CA . PRO A 1 97 ? 15.064 -3.670 -21.471 1.00 89.69 97 PRO A CA 1
ATOM 645 C C . PRO A 1 97 ? 15.800 -4.809 -20.740 1.00 89.69 97 PRO A C 1
ATOM 647 O O . PRO A 1 97 ? 15.140 -5.696 -20.197 1.00 89.69 97 PRO A O 1
ATOM 650 N N . PRO A 1 98 ? 17.146 -4.777 -20.645 1.00 91.25 98 PRO A N 1
ATOM 651 C CA . PRO A 1 98 ? 17.941 -5.889 -20.104 1.00 91.25 98 PRO A CA 1
ATOM 652 C C . PRO A 1 98 ? 17.571 -6.326 -18.680 1.00 91.25 98 PRO A C 1
ATOM 654 O O . PRO A 1 98 ? 17.711 -7.494 -18.332 1.00 91.25 98 PRO A O 1
ATOM 657 N N . TYR A 1 99 ? 17.076 -5.401 -17.854 1.00 92.56 99 TYR A N 1
ATOM 658 C CA . TYR A 1 99 ? 16.643 -5.694 -16.487 1.00 92.56 99 TYR A CA 1
ATOM 659 C C . TYR A 1 99 ? 15.292 -6.425 -16.412 1.00 92.56 99 TYR A C 1
ATOM 661 O O . TYR A 1 99 ? 14.917 -6.905 -15.343 1.00 92.56 99 TYR A O 1
ATOM 669 N N . HIS A 1 100 ? 14.524 -6.473 -17.506 1.00 93.62 100 HIS A N 1
ATOM 670 C CA . HIS A 1 100 ? 13.183 -7.044 -17.536 1.00 93.62 100 HIS A CA 1
ATOM 671 C C . HIS A 1 100 ? 13.212 -8.488 -18.049 1.00 93.62 100 HIS A C 1
ATOM 673 O O . HIS A 1 100 ? 13.320 -8.751 -19.246 1.00 93.62 100 HIS A O 1
ATOM 679 N N . GLY A 1 101 ? 13.016 -9.435 -17.136 1.00 93.44 101 GLY A N 1
ATOM 680 C CA . GLY A 1 101 ? 12.936 -10.861 -17.440 1.00 93.44 101 GLY A CA 1
ATOM 681 C C . GLY A 1 101 ? 12.024 -11.605 -16.464 1.00 93.44 101 GLY A C 1
ATOM 682 O O . GLY A 1 101 ? 11.428 -10.982 -15.585 1.00 93.44 101 GLY A O 1
ATOM 683 N N . PRO A 1 102 ? 11.897 -12.938 -16.580 1.00 94.81 102 PRO A N 1
ATOM 684 C CA . PRO A 1 102 ? 11.060 -13.742 -15.684 1.00 94.81 102 PRO A CA 1
ATOM 685 C C . PRO A 1 102 ? 11.459 -13.645 -14.207 1.00 94.81 102 PRO A C 1
ATOM 687 O O . PRO A 1 102 ? 10.622 -13.831 -13.336 1.00 94.81 102 PRO A O 1
ATOM 690 N N . LYS A 1 103 ? 12.730 -13.344 -13.923 1.00 95.50 103 LYS A N 1
ATOM 691 C CA . LYS A 1 103 ? 13.244 -13.109 -12.573 1.00 95.50 103 LYS A CA 1
ATOM 692 C C . LYS A 1 103 ? 13.913 -11.745 -12.535 1.00 95.50 103 LYS A C 1
ATOM 694 O O . LYS A 1 103 ? 14.820 -11.485 -13.321 1.00 95.50 103 LYS A O 1
ATOM 699 N N . MET A 1 104 ? 13.461 -10.883 -11.633 1.00 96.81 104 MET A N 1
ATOM 700 C CA . MET A 1 104 ? 13.965 -9.522 -11.480 1.00 96.81 104 MET A CA 1
ATOM 701 C C . MET A 1 104 ? 14.473 -9.287 -10.059 1.00 96.81 104 MET A C 1
ATOM 703 O O . MET A 1 104 ? 13.908 -9.761 -9.066 1.00 96.81 104 MET A O 1
ATOM 707 N N . GLN A 1 105 ? 15.540 -8.500 -9.955 1.00 96.75 105 GLN A N 1
ATOM 708 C CA . GLN A 1 105 ? 15.995 -7.966 -8.680 1.00 96.75 105 GLN A CA 1
ATOM 709 C C . GLN A 1 105 ? 15.213 -6.687 -8.397 1.00 96.75 105 GLN A C 1
ATOM 711 O O . GLN A 1 105 ? 15.409 -5.672 -9.064 1.00 96.75 105 GLN A O 1
ATOM 716 N N . LEU A 1 106 ? 14.288 -6.780 -7.444 1.00 97.75 106 LEU A N 1
ATOM 717 C CA . LEU A 1 106 ? 13.348 -5.719 -7.106 1.00 97.75 106 LEU A CA 1
ATOM 718 C C . LEU A 1 106 ? 13.591 -5.237 -5.679 1.00 97.75 106 LEU A C 1
ATOM 720 O O . LEU A 1 106 ? 13.822 -6.058 -4.789 1.00 97.75 106 LEU A O 1
ATOM 724 N N . ARG A 1 107 ? 13.455 -3.928 -5.469 1.00 98.06 107 ARG A N 1
ATOM 725 C CA . ARG A 1 107 ? 13.287 -3.311 -4.148 1.00 98.06 107 ARG A CA 1
ATOM 726 C C . ARG A 1 107 ? 12.163 -2.287 -4.199 1.00 98.06 107 ARG A C 1
ATOM 728 O O . ARG A 1 107 ? 11.846 -1.766 -5.270 1.00 98.06 107 ARG A O 1
ATOM 735 N N . ALA A 1 108 ? 11.587 -1.978 -3.051 1.00 98.44 108 ALA A N 1
ATOM 736 C CA . ALA A 1 108 ? 10.639 -0.890 -2.916 1.00 98.44 108 ALA A CA 1
ATOM 737 C C . ALA A 1 108 ? 11.180 0.204 -1.998 1.00 98.44 108 ALA A C 1
ATOM 739 O O . ALA A 1 108 ? 12.059 -0.003 -1.167 1.00 98.44 108 ALA A O 1
ATOM 740 N N . GLU A 1 109 ? 10.614 1.384 -2.153 1.00 98.38 109 GLU A N 1
ATOM 741 C CA . GLU A 1 109 ? 10.886 2.540 -1.323 1.00 98.38 109 GLU A CA 1
ATOM 742 C C . GLU A 1 109 ? 9.570 3.219 -1.019 1.00 98.38 109 GLU A C 1
ATOM 744 O O . GLU A 1 109 ? 8.679 3.294 -1.872 1.00 98.38 109 GLU A O 1
ATOM 749 N N . ILE A 1 110 ? 9.437 3.691 0.208 1.00 98.31 110 ILE A N 1
ATOM 750 C CA . ILE A 1 110 ? 8.273 4.438 0.635 1.00 98.31 110 ILE A CA 1
ATOM 751 C C . ILE A 1 110 ? 8.767 5.746 1.208 1.00 98.31 110 ILE A C 1
ATOM 753 O O . ILE A 1 110 ? 9.229 5.812 2.344 1.00 98.31 110 ILE A O 1
ATOM 757 N N . ASP A 1 111 ? 8.644 6.788 0.402 1.00 96.81 111 ASP A N 1
ATOM 758 C CA . ASP A 1 111 ? 8.861 8.143 0.859 1.00 96.81 111 ASP A CA 1
ATOM 759 C C . ASP A 1 111 ? 7.612 8.611 1.602 1.00 96.81 111 ASP A C 1
ATOM 761 O O . ASP A 1 111 ? 6.498 8.560 1.063 1.00 96.81 111 ASP A O 1
ATOM 765 N N . ARG A 1 112 ? 7.780 9.052 2.851 1.00 95.31 112 ARG A N 1
ATOM 766 C CA . ARG A 1 112 ? 6.673 9.597 3.636 1.00 95.31 112 ARG A CA 1
ATOM 767 C C . ARG A 1 112 ? 6.240 10.988 3.154 1.00 95.31 112 ARG A C 1
ATOM 769 O O . ARG A 1 112 ? 5.137 11.410 3.503 1.00 95.31 112 ARG A O 1
ATOM 776 N N . GLY A 1 113 ? 7.028 11.654 2.309 1.00 93.12 113 GLY A N 1
ATOM 777 C CA . GLY A 1 113 ? 6.797 13.036 1.904 1.00 93.12 113 GLY A CA 1
ATOM 778 C C . GLY A 1 113 ? 6.832 13.953 3.125 1.00 93.12 113 GLY A C 1
ATOM 779 O O . GLY A 1 113 ? 7.581 13.717 4.072 1.00 93.12 113 GLY A O 1
ATOM 780 N N . GLU A 1 114 ? 5.997 14.985 3.157 1.00 92.31 114 GLU A N 1
ATOM 781 C CA . GLU A 1 114 ? 5.881 15.843 4.336 1.00 92.31 114 GLU A CA 1
ATOM 782 C C . GLU A 1 114 ? 5.048 15.172 5.444 1.00 92.31 114 GLU A C 1
ATOM 784 O O . GLU A 1 114 ? 3.894 14.773 5.245 1.00 92.31 114 GLU A O 1
ATOM 789 N N . VAL A 1 115 ? 5.609 15.105 6.652 1.00 91.88 115 VAL A N 1
ATOM 790 C CA . VAL A 1 115 ? 4.974 14.492 7.824 1.00 91.88 115 VAL A CA 1
ATOM 791 C C . VAL A 1 115 ? 4.575 15.577 8.817 1.00 91.88 115 VAL A C 1
ATOM 793 O O . VAL A 1 115 ? 5.405 16.103 9.553 1.00 91.88 115 VAL A O 1
ATOM 796 N N . VAL A 1 116 ? 3.283 15.900 8.882 1.00 89.31 116 VAL A N 1
ATOM 797 C CA . VAL A 1 116 ? 2.768 16.949 9.777 1.00 89.31 116 VAL A CA 1
ATOM 798 C C . VAL A 1 116 ? 2.346 16.359 11.123 1.00 89.31 116 VAL A C 1
ATOM 800 O O . VAL A 1 116 ? 1.300 15.716 11.246 1.00 89.31 116 VAL A O 1
ATOM 803 N N . LEU A 1 117 ? 3.139 16.628 12.163 1.00 91.19 117 LEU A N 1
ATOM 804 C CA . LEU A 1 117 ? 2.878 16.155 13.528 1.00 91.19 117 LEU A CA 1
ATOM 805 C C . LEU A 1 117 ? 1.886 17.044 14.287 1.00 91.19 117 LEU A C 1
ATOM 807 O O . LEU A 1 117 ? 1.253 16.598 15.248 1.00 91.19 117 LEU A O 1
ATOM 811 N N . ALA A 1 118 ? 1.708 18.290 13.846 1.00 88.44 118 ALA A N 1
ATOM 812 C CA . ALA A 1 118 ? 0.779 19.229 14.461 1.00 88.44 118 ALA A CA 1
ATOM 813 C C . ALA A 1 118 ? -0.654 18.666 14.505 1.00 88.44 118 ALA A C 1
ATOM 815 O O . ALA A 1 118 ? -1.153 18.075 13.543 1.00 88.44 118 ALA A O 1
ATOM 816 N N . ARG A 1 119 ? -1.339 18.869 15.636 1.00 87.31 119 ARG A N 1
ATOM 817 C CA . ARG A 1 119 ? -2.725 18.420 15.818 1.00 87.31 119 ARG A CA 1
ATOM 818 C C . ARG A 1 119 ? -3.631 19.080 14.766 1.00 87.31 119 ARG A C 1
ATOM 820 O O . ARG A 1 119 ? -3.590 20.304 14.613 1.00 87.31 119 ARG A O 1
ATOM 827 N N . PRO A 1 120 ? -4.507 18.320 14.083 1.00 86.25 120 PRO A N 1
ATOM 828 C CA . PRO A 1 120 ? -5.437 18.902 13.130 1.00 86.25 120 PRO A CA 1
ATOM 829 C C . PRO A 1 120 ? -6.471 19.767 13.852 1.00 86.25 120 PRO A C 1
ATOM 831 O O . PRO A 1 120 ? -6.996 19.389 14.902 1.00 86.25 120 PRO A O 1
ATOM 834 N N . LYS A 1 121 ? -6.820 20.903 13.241 1.00 85.44 121 LYS A N 1
ATOM 835 C CA . LYS A 1 121 ? -8.015 21.655 13.634 1.00 85.44 121 LYS A CA 1
ATOM 836 C C . LYS A 1 121 ? -9.251 20.822 13.299 1.00 85.44 121 LYS A C 1
ATOM 838 O O . LYS A 1 121 ? -9.323 20.232 12.219 1.00 85.44 121 LYS A O 1
ATOM 843 N N . LEU A 1 122 ? -10.213 20.797 14.210 1.00 84.75 122 LEU A N 1
ATOM 844 C CA . LEU A 1 122 ? -11.491 20.123 14.007 1.00 84.75 122 LEU A CA 1
ATOM 845 C C . LEU A 1 122 ? -12.574 21.147 13.651 1.00 84.75 122 LEU A C 1
ATOM 847 O O . LEU A 1 122 ? -12.445 22.333 13.972 1.00 84.75 122 LEU A O 1
ATOM 851 N N . ASP A 1 123 ? -13.586 20.720 12.908 1.00 82.31 123 ASP A N 1
ATOM 852 C CA . ASP A 1 123 ? -14.812 21.486 12.711 1.00 82.31 123 ASP A CA 1
ATOM 853 C C . ASP A 1 123 ? -15.775 21.297 13.889 1.00 82.31 123 ASP A C 1
ATOM 855 O O . ASP A 1 123 ? -15.437 20.668 14.893 1.00 82.31 123 ASP A O 1
ATOM 859 N N . LYS A 1 124 ? -16.944 21.940 13.794 1.00 79.56 124 LYS A N 1
ATOM 860 C CA . LYS A 1 124 ? -17.973 21.905 14.841 1.00 79.56 124 LYS A CA 1
ATOM 861 C C . LYS A 1 124 ? -18.500 20.484 15.069 1.00 79.56 124 LYS A C 1
ATOM 863 O O . LYS A 1 124 ? -18.872 20.161 16.188 1.00 79.56 124 LYS A O 1
ATOM 868 N N . ASP A 1 125 ? -18.423 19.644 14.040 1.00 70.69 125 ASP A N 1
ATOM 869 C CA . ASP A 1 125 ? -18.817 18.235 14.051 1.00 70.69 125 ASP A CA 1
ATOM 870 C C . ASP A 1 125 ? -17.626 17.318 14.384 1.00 70.69 125 ASP A C 1
ATOM 872 O O . ASP A 1 125 ? -17.655 16.113 14.137 1.00 70.69 125 ASP A O 1
ATOM 876 N N . GLY A 1 126 ? -16.532 17.881 14.918 1.00 71.88 126 GLY A N 1
ATOM 877 C CA . GLY A 1 126 ? -15.337 17.157 15.357 1.00 71.88 126 GLY A CA 1
ATOM 878 C C . GLY A 1 126 ? -14.595 16.414 14.243 1.00 71.88 126 GLY A C 1
ATOM 879 O O . GLY A 1 126 ? -13.674 15.636 14.517 1.00 71.88 126 GLY A O 1
ATOM 880 N N . HIS A 1 127 ? -14.941 16.653 12.980 1.00 75.62 127 HIS A N 1
ATOM 881 C CA . HIS A 1 127 ? -14.196 16.144 11.845 1.00 75.62 127 HIS A CA 1
ATOM 882 C C . HIS A 1 127 ? -12.963 17.013 11.614 1.00 75.62 127 HIS A C 1
ATOM 884 O O . HIS A 1 127 ? -12.926 18.205 11.908 1.00 75.62 127 HIS A O 1
ATOM 890 N N . LYS A 1 128 ? -11.896 16.419 11.073 1.00 78.31 128 LYS A N 1
ATOM 891 C CA . LYS A 1 128 ? -10.711 17.199 10.707 1.00 78.31 128 LYS A CA 1
ATOM 892 C C . LYS A 1 128 ? -11.094 18.221 9.640 1.00 78.31 128 LYS A C 1
ATOM 894 O O . LYS A 1 128 ? -11.499 17.819 8.545 1.00 78.31 128 LYS A O 1
ATOM 899 N N . LYS A 1 129 ? -10.867 19.511 9.913 1.00 76.62 129 LYS A N 1
ATOM 900 C CA . LYS A 1 129 ? -10.946 20.543 8.877 1.00 76.62 129 LYS A CA 1
ATOM 901 C C . LYS A 1 129 ? -9.969 20.172 7.775 1.00 76.62 129 LYS A C 1
ATOM 903 O O . LYS A 1 129 ? -8.767 20.028 8.000 1.00 76.62 129 LYS A O 1
ATOM 908 N N . TRP A 1 130 ? -10.517 19.961 6.589 1.00 61.22 130 TRP A N 1
ATOM 909 C CA . TRP A 1 130 ? -9.749 19.550 5.432 1.00 61.22 130 TRP A CA 1
ATOM 910 C C . TRP A 1 130 ? -8.823 20.687 4.991 1.00 61.22 130 TRP A C 1
ATOM 912 O O . TRP A 1 130 ? -9.292 21.764 4.637 1.00 61.22 130 TRP A O 1
ATOM 922 N N . LYS A 1 131 ? -7.513 20.436 4.987 1.00 58.09 131 LYS A N 1
ATOM 923 C CA . LYS A 1 131 ? -6.521 21.243 4.269 1.00 58.09 131 LYS A CA 1
ATOM 924 C C . LYS A 1 131 ? -5.628 20.299 3.459 1.00 58.09 131 LYS A C 1
ATOM 926 O O . LYS A 1 131 ? -4.920 19.513 4.084 1.00 58.09 131 LYS A O 1
ATOM 931 N N . PRO A 1 132 ? -5.658 20.321 2.114 1.00 54.41 132 PRO A N 1
ATOM 932 C CA . PRO A 1 132 ? -4.589 19.709 1.334 1.00 54.41 132 PRO A CA 1
ATOM 933 C C . PRO A 1 132 ? -3.953 20.695 0.326 1.00 54.41 132 PRO A C 1
ATOM 935 O O . PRO A 1 132 ? -4.619 21.648 -0.079 1.00 54.41 132 PRO A O 1
ATOM 938 N N . PRO A 1 133 ? -2.754 20.395 -0.197 1.00 60.25 133 PRO A N 1
ATOM 939 C CA . PRO A 1 133 ? -1.865 19.312 0.199 1.00 60.25 133 PRO A CA 1
ATOM 940 C C . PRO A 1 133 ? -0.650 19.856 0.964 1.00 60.25 133 PRO A C 1
ATOM 942 O O . PRO A 1 133 ? -0.286 21.023 0.854 1.00 60.25 133 PRO A O 1
ATOM 945 N N . VAL A 1 134 ? -0.026 18.980 1.742 1.00 71.69 134 VAL A N 1
ATOM 946 C CA . VAL A 1 134 ? 1.412 19.086 1.987 1.00 71.69 134 VAL A CA 1
ATOM 947 C C . VAL A 1 134 ? 2.155 19.295 0.663 1.00 71.69 134 VAL A C 1
ATOM 949 O O . VAL A 1 134 ? 1.693 18.804 -0.374 1.00 71.69 134 VAL A O 1
ATOM 952 N N . ALA A 1 135 ? 3.268 20.026 0.684 1.00 80.00 135 ALA A N 1
ATOM 953 C CA . ALA A 1 135 ? 4.008 20.347 -0.539 1.00 80.00 135 ALA A CA 1
ATOM 954 C C . ALA A 1 135 ? 4.522 19.076 -1.230 1.00 80.00 135 ALA A C 1
ATOM 956 O O . ALA A 1 135 ? 4.536 18.993 -2.457 1.00 80.00 135 ALA A O 1
ATOM 957 N N . ASP A 1 136 ? 4.865 18.069 -0.426 1.00 87.62 136 ASP A N 1
ATOM 958 C CA . ASP A 1 136 ? 5.335 16.775 -0.888 1.00 87.62 136 ASP A CA 1
ATOM 959 C C . ASP A 1 136 ? 4.492 15.642 -0.303 1.00 87.62 136 ASP A C 1
ATOM 961 O O . ASP A 1 136 ? 4.201 15.596 0.895 1.00 87.62 136 ASP A O 1
ATOM 965 N N . ARG A 1 137 ? 4.050 14.734 -1.169 1.00 90.31 137 ARG A N 1
ATOM 966 C CA . ARG A 1 137 ? 3.086 13.689 -0.821 1.00 90.31 137 ARG A CA 1
ATOM 967 C C . ARG A 1 137 ? 3.804 12.360 -0.654 1.00 90.31 137 ARG A C 1
ATOM 969 O O . ARG A 1 137 ? 4.719 12.078 -1.418 1.00 90.31 137 ARG A O 1
ATOM 976 N N . PRO A 1 138 ? 3.315 11.479 0.232 1.00 94.69 138 PRO A N 1
ATOM 977 C CA . PRO A 1 138 ? 3.894 10.156 0.362 1.00 94.69 138 PRO A CA 1
ATOM 978 C C . PRO A 1 138 ? 3.813 9.390 -0.960 1.00 94.69 138 PRO A C 1
ATOM 980 O O . PRO A 1 138 ? 2.752 9.343 -1.602 1.00 94.69 138 PRO A O 1
ATOM 983 N N . THR A 1 139 ? 4.914 8.744 -1.336 1.00 96.12 139 THR A N 1
ATOM 984 C CA . THR A 1 139 ? 5.002 7.924 -2.548 1.00 96.12 139 THR A CA 1
ATOM 985 C C . THR A 1 139 ? 5.555 6.539 -2.257 1.00 96.12 139 THR A C 1
ATOM 987 O O . THR A 1 139 ? 6.364 6.351 -1.359 1.00 96.12 139 THR A O 1
ATOM 990 N N . LEU A 1 140 ? 5.078 5.556 -3.015 1.00 97.81 140 LEU A N 1
ATOM 991 C CA . LEU A 1 140 ? 5.675 4.233 -3.105 1.00 97.81 140 LEU A CA 1
ATOM 992 C C . LEU A 1 140 ? 6.356 4.125 -4.463 1.00 97.81 140 LEU A C 1
ATOM 994 O O . LEU A 1 140 ? 5.700 4.324 -5.492 1.00 97.81 140 LEU A O 1
ATOM 998 N N . THR A 1 141 ? 7.634 3.766 -4.457 1.00 98.00 141 THR A N 1
ATOM 999 C CA . THR A 1 141 ? 8.421 3.534 -5.665 1.00 98.00 141 THR A CA 1
ATOM 1000 C C . THR A 1 141 ? 8.878 2.082 -5.711 1.00 98.00 141 THR A C 1
ATOM 1002 O O . THR A 1 141 ? 9.364 1.546 -4.719 1.00 98.00 141 THR A O 1
ATOM 1005 N N . LEU A 1 142 ? 8.701 1.429 -6.859 1.00 97.81 142 LEU A N 1
ATOM 1006 C CA . LEU A 1 142 ? 9.271 0.110 -7.135 1.00 97.81 142 LEU A CA 1
ATOM 1007 C C . LEU A 1 142 ? 10.466 0.293 -8.066 1.00 97.81 142 LEU A C 1
ATOM 1009 O O . LEU A 1 142 ? 10.320 0.899 -9.128 1.00 97.81 142 LEU A O 1
ATOM 1013 N N . TYR A 1 143 ? 11.609 -0.269 -7.694 1.00 97.56 143 TYR A N 1
ATOM 1014 C CA . TYR A 1 143 ? 12.834 -0.227 -8.481 1.00 97.56 143 TYR A CA 1
ATOM 1015 C C . TYR A 1 143 ? 13.203 -1.616 -8.998 1.00 97.56 143 TYR A C 1
ATOM 1017 O O . TYR A 1 143 ? 12.982 -2.623 -8.321 1.00 97.56 143 TYR A O 1
ATOM 1025 N N . ALA A 1 144 ? 13.807 -1.652 -10.184 1.00 96.75 144 ALA A N 1
ATOM 1026 C CA . ALA A 1 144 ? 14.531 -2.805 -10.704 1.00 96.75 144 ALA A CA 1
ATOM 1027 C C . ALA A 1 144 ? 16.023 -2.497 -10.804 1.00 96.75 144 ALA A C 1
AT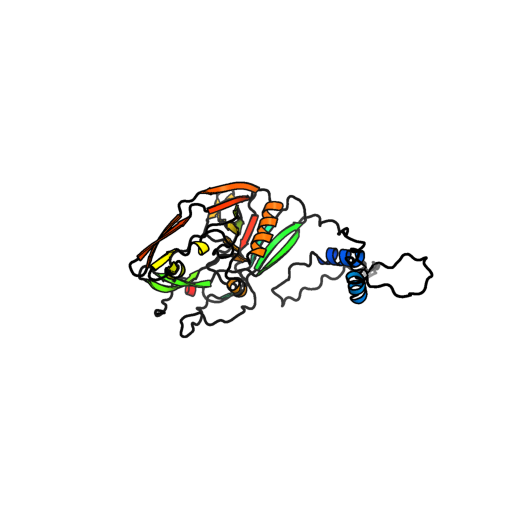OM 1029 O O . ALA A 1 144 ? 16.406 -1.399 -11.217 1.00 96.75 144 ALA A O 1
ATOM 1030 N N . ARG A 1 145 ? 16.864 -3.480 -10.483 1.00 96.31 145 ARG A N 1
ATOM 1031 C CA . ARG A 1 145 ? 18.309 -3.374 -10.696 1.00 96.31 145 ARG A CA 1
ATOM 1032 C C . ARG A 1 145 ? 18.654 -3.554 -12.175 1.00 96.31 145 ARG A C 1
ATOM 1034 O O . ARG A 1 145 ? 18.187 -4.495 -12.813 1.00 96.31 145 ARG A O 1
ATOM 1041 N N . ASN A 1 146 ? 19.513 -2.685 -12.693 1.00 94.06 146 ASN A N 1
ATOM 1042 C CA . ASN A 1 146 ? 20.085 -2.743 -14.033 1.00 94.06 146 ASN A CA 1
ATOM 1043 C C . ASN A 1 146 ? 21.605 -2.525 -13.947 1.00 94.06 146 ASN A C 1
ATOM 1045 O O . ASN A 1 146 ? 22.072 -1.385 -13.906 1.00 94.06 146 ASN A O 1
ATOM 1049 N N . GLY A 1 147 ? 22.373 -3.616 -13.870 1.00 91.81 147 GLY A N 1
ATOM 1050 C CA . GLY A 1 147 ? 23.803 -3.551 -13.549 1.00 91.81 147 GLY A CA 1
ATOM 1051 C C . GLY A 1 147 ? 24.023 -2.941 -12.161 1.00 91.81 147 GLY A C 1
ATOM 1052 O O . GLY A 1 147 ? 23.471 -3.436 -11.177 1.00 91.81 147 GLY A O 1
ATOM 1053 N N . ASP A 1 148 ? 24.771 -1.841 -12.095 1.00 92.75 148 ASP A N 1
ATOM 1054 C CA . ASP A 1 148 ? 25.032 -1.086 -10.855 1.00 92.75 148 ASP A CA 1
ATOM 1055 C C . ASP A 1 148 ? 24.055 0.071 -10.618 1.00 92.75 148 ASP A C 1
ATOM 1057 O O . ASP A 1 148 ? 24.169 0.802 -9.637 1.00 92.75 148 ASP A O 1
ATOM 1061 N N . LYS A 1 149 ? 23.085 0.250 -11.518 1.00 93.44 149 LYS A N 1
ATOM 1062 C CA . LYS A 1 149 ? 22.068 1.297 -11.425 1.00 93.44 149 LYS A CA 1
ATOM 1063 C C . LYS A 1 149 ? 20.717 0.705 -11.066 1.00 93.44 149 LYS A C 1
ATOM 1065 O O . LYS A 1 149 ? 20.458 -0.486 -11.240 1.00 93.44 149 LYS A O 1
ATOM 1070 N N . GLU A 1 150 ? 19.819 1.575 -10.636 1.00 93.31 150 GLU A N 1
ATOM 1071 C CA . GLU A 1 150 ? 18.425 1.233 -10.397 1.00 93.31 150 GLU A CA 1
ATOM 1072 C C . GLU A 1 150 ? 17.512 2.044 -11.306 1.00 93.31 150 GLU A C 1
ATOM 1074 O O . GLU A 1 150 ? 17.778 3.203 -11.624 1.00 93.31 150 GLU A O 1
ATOM 1079 N N . VAL A 1 151 ? 16.427 1.410 -11.737 1.00 93.44 151 VAL A N 1
ATOM 1080 C CA . VAL A 1 151 ? 15.414 2.009 -12.601 1.00 93.44 151 VAL A CA 1
ATOM 1081 C C . VAL A 1 151 ? 14.088 1.992 -11.858 1.00 93.44 151 VAL A C 1
ATOM 1083 O O . VAL A 1 151 ? 13.581 0.923 -11.514 1.00 93.44 151 VAL A O 1
ATOM 1086 N N . ALA A 1 152 ? 13.516 3.171 -11.611 1.00 94.75 152 ALA A N 1
ATOM 1087 C CA . ALA A 1 152 ? 12.180 3.287 -11.039 1.00 94.75 152 ALA A CA 1
ATOM 1088 C C . ALA A 1 152 ? 11.140 2.817 -12.067 1.00 94.75 152 ALA A C 1
ATOM 1090 O O . ALA A 1 152 ? 10.915 3.476 -13.079 1.00 94.75 152 ALA A O 1
ATOM 1091 N N . LEU A 1 153 ? 10.500 1.678 -11.800 1.00 93.56 153 LEU A N 1
ATOM 1092 C CA . LEU A 1 153 ? 9.465 1.091 -12.656 1.00 93.56 153 LEU A CA 1
ATOM 1093 C C . LEU A 1 153 ? 8.119 1.797 -12.497 1.00 93.56 153 LEU A C 1
ATOM 1095 O O . LEU A 1 153 ? 7.327 1.897 -13.432 1.00 93.56 153 LEU A O 1
ATOM 1099 N N . SER A 1 154 ? 7.834 2.241 -11.278 1.00 93.50 154 SER A N 1
ATOM 1100 C CA . SER A 1 154 ? 6.604 2.942 -10.940 1.00 93.50 154 SER A CA 1
ATOM 1101 C C . SER A 1 154 ? 6.820 3.792 -9.705 1.00 93.50 154 SER A C 1
ATOM 1103 O O . SER A 1 154 ? 7.411 3.302 -8.746 1.00 93.50 154 SER A O 1
ATOM 1105 N N . ARG A 1 155 ? 6.260 5.002 -9.699 1.00 94.38 155 ARG A N 1
ATOM 1106 C CA . ARG A 1 155 ? 6.140 5.870 -8.524 1.00 94.38 155 ARG A CA 1
ATOM 1107 C C . ARG A 1 155 ? 4.677 6.260 -8.371 1.00 94.38 155 ARG A C 1
ATOM 1109 O O . ARG A 1 155 ? 4.124 6.921 -9.248 1.00 94.38 155 ARG A O 1
ATOM 1116 N N . TRP A 1 156 ? 4.031 5.830 -7.292 1.00 94.94 156 TRP A N 1
ATOM 1117 C CA . TRP A 1 156 ? 2.606 6.077 -7.062 1.00 94.94 156 TRP A CA 1
ATOM 1118 C C . TRP A 1 156 ? 2.362 6.798 -5.740 1.00 94.94 156 TRP A C 1
ATOM 1120 O O . TRP A 1 156 ? 3.036 6.500 -4.754 1.00 94.94 156 TRP A O 1
ATOM 1130 N N . PRO A 1 157 ? 1.360 7.695 -5.671 1.00 94.31 157 PRO A N 1
ATOM 1131 C CA . PRO A 1 157 ? 0.898 8.228 -4.398 1.00 94.31 157 PRO A CA 1
ATOM 1132 C C . PRO A 1 157 ? 0.463 7.094 -3.469 1.00 94.31 157 PRO A C 1
ATOM 1134 O O . PRO A 1 157 ? -0.263 6.186 -3.883 1.00 94.31 157 PRO A O 1
ATOM 1137 N N . THR A 1 158 ? 0.871 7.174 -2.208 1.00 96.62 158 THR A N 1
ATOM 1138 C CA . THR A 1 158 ? 0.492 6.212 -1.170 1.00 96.62 158 THR A CA 1
ATOM 1139 C C . THR A 1 158 ? -0.064 6.939 0.054 1.00 96.62 158 THR A C 1
ATOM 1141 O O . THR A 1 158 ? -0.506 8.088 -0.026 1.00 96.62 158 THR A O 1
ATOM 1144 N N . THR A 1 159 ? -0.109 6.264 1.194 1.00 96.25 159 THR A N 1
ATOM 1145 C CA . THR A 1 159 ? -0.456 6.862 2.480 1.00 96.25 159 THR A CA 1
ATOM 1146 C C . THR A 1 159 ? 0.589 6.555 3.530 1.00 96.25 159 THR A C 1
ATOM 1148 O O . THR A 1 159 ? 1.284 5.543 3.455 1.00 96.25 159 THR A O 1
ATOM 1151 N N . ILE A 1 160 ? 0.606 7.388 4.557 1.00 95.44 160 ILE A N 1
ATOM 1152 C CA . ILE A 1 160 ? 1.381 7.205 5.775 1.00 95.44 160 ILE A CA 1
ATOM 1153 C C . ILE A 1 160 ? 0.494 7.384 6.999 1.00 95.44 160 ILE A C 1
ATOM 1155 O O . ILE A 1 160 ? -0.693 7.700 6.894 1.00 95.44 160 ILE A O 1
ATOM 1159 N N . GLY A 1 161 ? 1.081 7.182 8.167 1.00 92.94 161 GLY A N 1
ATOM 1160 C CA . GLY A 1 161 ? 0.497 7.502 9.449 1.00 92.94 161 GLY A CA 1
ATOM 1161 C C . GLY A 1 161 ? -0.072 8.919 9.567 1.00 92.94 161 GLY A C 1
ATOM 1162 O O . GLY A 1 161 ? 0.188 9.811 8.766 1.00 92.94 161 GLY A O 1
ATOM 1163 N N . GLY A 1 162 ? -0.891 9.128 10.589 1.00 91.69 162 GLY A N 1
ATOM 1164 C CA . GLY A 1 162 ? -1.461 10.431 10.893 1.00 91.69 162 GLY A CA 1
ATOM 1165 C C . GLY A 1 162 ? -2.368 10.395 12.115 1.00 91.69 162 GLY A C 1
ATOM 1166 O O . GLY A 1 162 ? -2.581 9.354 12.740 1.00 91.69 162 GLY A O 1
ATOM 1167 N N . TRP A 1 163 ? -2.962 11.539 12.447 1.00 90.56 163 TRP A N 1
ATOM 1168 C CA . TRP A 1 163 ? -3.919 11.647 13.552 1.00 90.56 163 TRP A CA 1
ATOM 1169 C C . TRP A 1 163 ? -5.212 10.872 13.275 1.00 90.56 163 TRP A C 1
ATOM 1171 O O . TRP A 1 163 ? -5.810 11.022 12.208 1.00 90.56 163 TRP A O 1
ATOM 1181 N N . LYS A 1 164 ? -5.685 10.072 14.231 1.00 89.75 164 LYS A N 1
ATOM 1182 C CA . LYS A 1 164 ? -6.890 9.244 14.095 1.00 89.75 164 LYS A CA 1
ATOM 1183 C C . LYS A 1 164 ? -7.759 9.336 15.329 1.00 89.75 164 LYS A C 1
ATOM 1185 O O . LYS A 1 164 ? -7.248 9.319 16.442 1.00 89.75 164 LYS A O 1
ATOM 1190 N N . ALA A 1 165 ? -9.066 9.407 15.105 1.00 89.44 165 ALA A N 1
ATOM 1191 C CA . ALA A 1 165 ? -10.038 9.231 16.167 1.00 89.44 165 ALA A CA 1
ATOM 1192 C C . ALA A 1 165 ? -10.038 7.758 16.599 1.00 89.44 165 ALA A C 1
ATOM 1194 O O . ALA A 1 165 ? -10.185 6.871 15.752 1.00 89.44 165 ALA A O 1
ATOM 1195 N N . ILE A 1 166 ? -9.852 7.534 17.892 1.00 91.06 166 ILE A N 1
ATOM 1196 C CA . ILE A 1 166 ? -9.900 6.243 18.565 1.00 91.06 166 ILE A CA 1
ATOM 1197 C C . ILE A 1 166 ? -10.953 6.301 19.672 1.00 91.06 166 ILE A C 1
ATOM 1199 O O . ILE A 1 166 ? -11.149 7.352 20.279 1.00 91.06 166 ILE A O 1
ATOM 1203 N N . GLU A 1 167 ? -11.607 5.177 19.911 1.00 90.44 167 GLU A N 1
ATOM 1204 C CA . GLU A 1 167 ? -12.459 4.926 21.070 1.00 90.44 167 GLU A CA 1
ATOM 1205 C C . GLU A 1 167 ? -11.601 4.244 22.142 1.00 90.44 167 GLU A C 1
ATOM 1207 O O . GLU A 1 167 ? -10.848 3.310 21.846 1.00 90.44 167 GLU A O 1
ATOM 1212 N N . LYS A 1 168 ? -11.635 4.760 23.367 1.00 88.06 168 LYS A N 1
ATOM 1213 C CA . LYS A 1 168 ? -10.969 4.153 24.522 1.00 88.06 168 LYS A CA 1
ATOM 1214 C C . LYS A 1 168 ? -11.849 3.057 25.130 1.00 88.06 168 LYS A C 1
ATOM 1216 O O . LYS A 1 168 ? -13.006 2.899 24.763 1.00 88.06 168 LYS A O 1
ATOM 1221 N N . SER A 1 169 ? -11.301 2.308 26.083 1.00 84.56 169 SER A N 1
ATOM 1222 C CA . SER A 1 169 ? -12.030 1.248 26.795 1.00 84.56 169 SER A CA 1
ATOM 1223 C C . SER A 1 169 ? -13.240 1.753 27.589 1.00 84.56 169 SER A C 1
ATOM 1225 O O . SER A 1 169 ? -14.160 0.985 27.822 1.00 84.56 169 SER A O 1
ATOM 1227 N N . ASP A 1 170 ? -13.246 3.026 27.990 1.00 85.00 170 ASP A N 1
ATOM 1228 C CA . ASP A 1 170 ? -14.358 3.693 28.682 1.00 85.00 170 ASP A CA 1
ATOM 1229 C C . ASP A 1 170 ? -15.423 4.262 27.717 1.00 85.00 170 ASP A C 1
ATOM 1231 O O . ASP A 1 170 ? -16.313 4.995 28.139 1.00 85.00 170 ASP A O 1
ATOM 1235 N N . GLY A 1 171 ? -15.314 3.978 26.412 1.00 84.12 171 GLY A N 1
ATOM 1236 C CA . GLY A 1 171 ? -16.197 4.508 25.368 1.00 84.12 171 GLY A CA 1
ATOM 1237 C C . GLY A 1 171 ? -15.903 5.959 24.967 1.00 84.12 171 GLY A C 1
ATOM 1238 O O . GLY A 1 171 ? -16.506 6.477 24.026 1.00 84.12 171 GLY A O 1
ATOM 1239 N N . THR A 1 172 ? -14.960 6.642 25.628 1.00 87.50 172 THR A N 1
ATOM 1240 C CA . THR A 1 172 ? -14.624 8.030 25.290 1.00 87.50 172 THR A CA 1
ATOM 1241 C C . THR A 1 172 ? -13.778 8.117 24.022 1.00 87.50 172 THR A C 1
ATOM 1243 O O . THR A 1 172 ? -12.950 7.256 23.710 1.00 87.50 172 THR A O 1
ATOM 1246 N N . MET A 1 173 ? -13.955 9.208 23.276 1.00 89.25 173 MET A N 1
ATOM 1247 C CA . MET A 1 173 ? -13.235 9.448 22.029 1.00 89.25 173 MET A CA 1
ATOM 1248 C C . MET A 1 173 ? -11.952 10.252 22.264 1.00 89.25 173 MET A C 1
ATOM 1250 O O . MET A 1 173 ? -11.905 11.203 23.045 1.00 89.25 173 MET A O 1
ATOM 1254 N N . ALA A 1 174 ? -10.890 9.911 21.539 1.00 90.88 174 ALA A N 1
ATOM 1255 C CA . ALA A 1 174 ? -9.632 10.651 21.549 1.00 90.88 174 ALA A CA 1
ATOM 1256 C C . ALA A 1 174 ? -8.971 10.675 20.168 1.00 90.88 174 ALA A C 1
ATOM 1258 O O . ALA A 1 174 ? -9.216 9.823 19.321 1.00 90.88 174 ALA A O 1
ATOM 1259 N N . LEU A 1 175 ? -8.086 11.639 19.934 1.00 90.88 175 LEU A N 1
ATOM 1260 C CA . LEU A 1 175 ? -7.155 11.642 18.814 1.00 90.88 175 LEU A CA 1
ATOM 1261 C C . LEU A 1 175 ? -5.843 10.987 19.226 1.00 90.88 175 LEU A C 1
ATOM 1263 O O . LEU A 1 175 ? -5.240 11.370 20.223 1.00 90.88 175 LEU A O 1
ATOM 1267 N N . LYS A 1 176 ? -5.352 10.052 18.421 1.00 92.56 176 LYS A N 1
ATOM 1268 C CA . LYS A 1 176 ? -4.024 9.455 18.562 1.00 92.56 176 LYS A CA 1
ATOM 1269 C C . LYS A 1 176 ? -3.309 9.519 17.224 1.00 92.56 176 LYS A C 1
ATOM 1271 O O . LYS A 1 176 ? -3.889 9.167 16.197 1.00 92.56 176 LYS A O 1
ATOM 1276 N N . TYR A 1 177 ? -2.063 9.968 17.229 1.00 92.12 177 TYR A N 1
ATOM 1277 C CA . TYR A 1 177 ? -1.208 9.842 16.060 1.00 92.12 177 TYR A CA 1
ATOM 1278 C C . TYR A 1 177 ? -0.804 8.376 15.890 1.00 92.12 177 TYR A C 1
ATOM 1280 O O . TYR A 1 177 ? -0.364 7.729 16.842 1.00 92.12 177 TYR A O 1
ATOM 1288 N N . LYS A 1 178 ? -1.026 7.833 14.697 1.00 92.25 178 LYS A N 1
ATOM 1289 C CA . LYS A 1 178 ? -0.646 6.471 14.322 1.00 92.25 178 LYS A CA 1
ATOM 1290 C C . LYS A 1 178 ? 0.467 6.593 13.300 1.00 92.25 178 LYS A C 1
ATOM 1292 O O . LYS A 1 178 ? 0.199 7.114 12.229 1.00 92.25 178 LYS A O 1
ATOM 1297 N N . GLU A 1 179 ? 1.676 6.183 13.643 1.00 91.25 179 GLU A N 1
ATOM 1298 C CA . GLU A 1 179 ? 2.865 6.374 12.813 1.00 91.25 179 GLU A CA 1
ATOM 1299 C C . GLU A 1 179 ? 3.026 5.278 11.742 1.00 91.25 179 GLU A C 1
ATOM 1301 O O . GLU A 1 179 ? 2.553 4.155 11.914 1.00 91.25 179 GLU A O 1
ATOM 1306 N N . SER A 1 180 ? 3.679 5.623 10.628 1.00 93.62 180 SER A N 1
ATOM 1307 C CA . SER A 1 180 ? 4.312 4.645 9.734 1.00 93.62 180 SER A CA 1
ATOM 1308 C C . SER A 1 180 ? 5.748 4.446 10.196 1.00 93.62 180 SER A C 1
ATOM 1310 O O . SER A 1 180 ? 6.509 5.416 10.186 1.00 93.62 180 SER A O 1
ATOM 1312 N N . VAL A 1 181 ? 6.084 3.220 10.596 1.00 93.62 181 VAL A N 1
ATOM 1313 C CA . VAL A 1 181 ? 7.432 2.842 11.043 1.00 93.62 181 VAL A CA 1
ATOM 1314 C C . VAL A 1 181 ? 8.435 3.095 9.913 1.00 93.62 181 VAL A C 1
ATOM 1316 O O . VAL A 1 181 ? 8.150 2.742 8.769 1.00 93.62 181 VAL A O 1
ATOM 1319 N N . THR A 1 182 ? 9.552 3.756 10.219 1.00 95.56 182 THR A N 1
ATOM 1320 C CA . THR A 1 182 ? 10.625 4.070 9.260 1.00 95.56 182 THR A CA 1
ATOM 1321 C C . THR A 1 182 ? 11.776 3.083 9.344 1.00 95.56 182 THR A C 1
ATOM 1323 O O . THR A 1 182 ? 11.869 2.300 10.287 1.00 95.56 182 THR A O 1
ATOM 1326 N N . GLY A 1 183 ? 12.658 3.133 8.347 1.00 96.25 183 GLY A N 1
ATOM 1327 C CA . GLY A 1 183 ? 13.830 2.278 8.231 1.00 96.25 183 GLY A CA 1
ATOM 1328 C C . GLY A 1 183 ? 13.602 1.087 7.307 1.00 96.25 183 GLY A C 1
ATOM 1329 O O . GLY A 1 183 ? 12.653 1.051 6.517 1.00 96.25 183 GLY A O 1
ATOM 1330 N N . ASP A 1 184 ? 14.498 0.111 7.411 1.00 97.31 184 ASP A N 1
ATOM 1331 C CA . ASP A 1 184 ? 14.505 -1.051 6.532 1.00 97.31 184 ASP A CA 1
ATOM 1332 C C . ASP A 1 184 ? 13.469 -2.095 6.945 1.00 97.31 184 ASP A C 1
ATOM 1334 O O . ASP A 1 184 ? 13.367 -2.512 8.098 1.00 97.31 184 ASP A O 1
ATOM 1338 N N . ALA A 1 185 ? 12.726 -2.569 5.959 1.00 97.44 185 ALA A N 1
ATOM 1339 C CA . ALA A 1 185 ? 11.721 -3.598 6.090 1.00 97.44 185 ALA A CA 1
ATOM 1340 C C . ALA A 1 185 ? 11.826 -4.599 4.936 1.00 97.44 185 ALA A C 1
ATOM 1342 O O . ALA A 1 185 ? 12.545 -4.424 3.950 1.00 97.44 185 ALA A O 1
ATOM 1343 N N . LEU A 1 186 ? 11.074 -5.680 5.064 1.00 98.12 186 LEU A N 1
ATOM 1344 C CA . LEU A 1 186 ? 10.950 -6.721 4.063 1.00 98.12 186 LEU A CA 1
ATOM 1345 C C . LEU A 1 186 ? 9.481 -6.901 3.695 1.00 98.12 186 LEU A C 1
ATOM 1347 O O . LEU A 1 186 ? 8.600 -6.853 4.557 1.00 98.12 186 LEU A O 1
ATOM 1351 N N . TRP A 1 187 ? 9.234 -7.187 2.420 1.00 98.56 187 TRP A N 1
ATOM 1352 C CA . TRP A 1 187 ? 8.013 -7.821 1.936 1.00 98.56 187 TRP A CA 1
ATOM 1353 C C . TRP A 1 187 ? 8.259 -9.324 1.781 1.00 98.56 187 TRP A C 1
ATOM 1355 O O . TRP A 1 187 ? 8.759 -9.753 0.735 1.00 98.56 187 TRP A O 1
ATOM 1365 N N . PRO A 1 188 ? 7.962 -10.138 2.810 1.00 97.75 188 PRO A N 1
ATOM 1366 C CA . PRO A 1 188 ? 8.166 -11.581 2.760 1.00 97.75 188 PRO A CA 1
ATOM 1367 C C . PRO A 1 188 ? 7.006 -12.324 2.113 1.00 97.75 188 PRO A C 1
ATOM 1369 O O . PRO A 1 188 ? 7.198 -13.427 1.613 1.00 97.75 188 PRO A O 1
ATOM 1372 N N . GLU A 1 189 ? 5.804 -11.756 2.123 1.00 97.69 189 GLU A N 1
ATOM 1373 C CA . GLU A 1 189 ? 4.623 -12.443 1.623 1.00 97.69 189 GLU A CA 1
ATOM 1374 C C . GLU A 1 189 ? 3.552 -11.475 1.124 1.00 97.69 189 GLU A C 1
ATOM 1376 O O . GLU A 1 189 ? 3.435 -10.322 1.557 1.00 97.69 189 GLU A O 1
ATOM 1381 N N . ILE A 1 190 ? 2.760 -11.992 0.192 1.00 98.31 190 ILE A N 1
ATOM 1382 C CA . ILE A 1 190 ? 1.584 -11.357 -0.379 1.00 98.31 190 ILE A CA 1
ATOM 1383 C C . ILE A 1 190 ? 0.380 -12.210 0.007 1.00 98.31 190 ILE A C 1
ATOM 1385 O O . ILE A 1 190 ? 0.348 -13.411 -0.258 1.00 98.31 190 ILE A O 1
ATOM 1389 N N . LEU A 1 191 ? -0.621 -11.568 0.596 1.00 97.44 191 LEU A N 1
ATOM 1390 C CA . LEU A 1 191 ? -1.927 -12.139 0.878 1.00 97.44 191 LEU A CA 1
ATOM 1391 C C . LEU A 1 191 ? -2.908 -11.633 -0.177 1.00 97.44 191 LEU A C 1
ATOM 1393 O O . LEU A 1 191 ? -3.261 -10.449 -0.203 1.00 97.44 191 LEU A O 1
ATOM 1397 N N . ALA A 1 192 ? -3.337 -12.528 -1.059 1.00 96.06 192 ALA A N 1
ATOM 1398 C CA . ALA A 1 192 ? -4.506 -12.308 -1.892 1.00 96.06 192 ALA A CA 1
ATOM 1399 C C . ALA A 1 192 ? -5.766 -12.578 -1.073 1.00 96.06 192 ALA A C 1
ATOM 1401 O O . ALA A 1 192 ? -5.755 -13.424 -0.180 1.00 96.06 192 ALA A O 1
ATOM 1402 N N . THR A 1 193 ? -6.832 -11.829 -1.362 1.00 93.25 193 THR A N 1
ATOM 1403 C CA . THR A 1 193 ? -8.092 -11.899 -0.610 1.00 93.25 193 THR A CA 1
ATOM 1404 C C . THR A 1 193 ? -7.845 -11.837 0.909 1.00 93.25 193 THR A C 1
ATOM 1406 O O . THR A 1 193 ? -8.241 -12.760 1.619 1.00 93.25 193 THR A O 1
ATOM 1409 N N . PRO A 1 194 ? -7.125 -10.809 1.405 1.00 95.38 194 PRO A N 1
ATOM 1410 C CA . PRO A 1 194 ? -6.673 -10.779 2.783 1.00 95.38 194 PRO A CA 1
ATOM 1411 C C . PRO A 1 194 ? -7.822 -10.484 3.738 1.00 95.38 194 PRO A C 1
ATOM 1413 O O . PRO A 1 194 ? -8.712 -9.687 3.428 1.00 95.38 194 PRO A O 1
ATOM 1416 N N . THR A 1 195 ? -7.708 -11.022 4.943 1.00 93.88 195 THR A N 1
ATOM 1417 C CA . THR A 1 195 ? -8.536 -10.586 6.062 1.00 93.88 195 THR A CA 1
ATOM 1418 C C . THR A 1 195 ? -7.874 -9.415 6.769 1.00 93.88 195 THR A C 1
ATOM 1420 O O . THR A 1 195 ? -6.682 -9.429 7.083 1.00 93.88 195 THR A O 1
ATOM 1423 N N . TRP A 1 196 ? -8.649 -8.367 7.020 1.00 93.56 196 TRP A N 1
ATOM 1424 C CA . TRP A 1 196 ? -8.224 -7.242 7.833 1.00 93.56 196 TRP A CA 1
ATOM 1425 C C . TRP A 1 196 ? -8.713 -7.381 9.268 1.00 93.56 196 TRP A C 1
ATOM 1427 O O . TRP A 1 196 ? -9.914 -7.456 9.513 1.00 93.56 196 TRP A O 1
ATOM 1437 N N . HIS A 1 197 ? -7.793 -7.285 10.228 1.00 90.62 197 HIS A N 1
ATOM 1438 C CA . HIS A 1 197 ? -8.151 -7.179 11.640 1.00 90.62 197 HIS A CA 1
ATOM 1439 C C . HIS A 1 197 ? -8.222 -5.715 12.073 1.00 90.62 197 HIS A C 1
ATOM 1441 O O . HIS A 1 197 ? -7.211 -4.997 12.026 1.00 90.62 197 HIS A O 1
ATOM 1447 N N . PRO A 1 198 ? -9.385 -5.244 12.547 1.00 88.94 198 PRO A N 1
ATOM 1448 C CA . PRO A 1 198 ? -9.511 -3.890 13.045 1.00 88.94 198 PRO A CA 1
ATOM 1449 C C . PRO A 1 198 ? -8.580 -3.622 14.228 1.00 88.94 198 PRO A C 1
ATOM 1451 O O . PRO A 1 198 ? -8.554 -4.363 15.211 1.00 88.94 198 PRO A O 1
ATOM 1454 N N . ALA A 1 199 ? -7.845 -2.511 14.152 1.00 84.75 199 ALA A N 1
ATOM 1455 C CA . ALA A 1 199 ? -6.921 -2.105 15.205 1.00 84.75 199 ALA A CA 1
ATOM 1456 C C . ALA A 1 199 ? -7.637 -1.890 16.562 1.00 84.75 199 ALA A C 1
ATOM 1458 O O . ALA A 1 199 ? -8.819 -1.506 16.589 1.00 84.75 199 ALA A O 1
ATOM 1459 N N . PRO A 1 200 ? -6.922 -2.055 17.693 1.00 83.44 200 PRO A N 1
ATOM 1460 C CA . PRO A 1 200 ? -7.427 -1.665 19.005 1.00 83.44 200 PRO A CA 1
ATOM 1461 C C . PRO A 1 200 ? -7.848 -0.192 19.040 1.00 83.44 200 PRO A C 1
ATOM 1463 O O . PRO A 1 200 ? -7.176 0.678 18.472 1.00 83.44 200 PRO A O 1
ATOM 1466 N N . GLY A 1 201 ? -8.978 0.073 19.696 1.00 84.81 201 GLY A N 1
ATOM 1467 C CA . GLY A 1 201 ? -9.583 1.402 19.790 1.00 84.81 201 GLY A CA 1
ATOM 1468 C C . GLY A 1 201 ? -10.229 1.908 18.498 1.00 84.81 201 GLY A C 1
ATOM 1469 O O . GLY A 1 201 ? -10.528 3.093 18.378 1.00 84.81 201 GLY A O 1
ATOM 1470 N N . MET A 1 202 ? -10.434 1.052 17.491 1.00 87.69 202 MET A N 1
ATOM 1471 C CA . MET A 1 202 ? -11.341 1.404 16.400 1.00 87.69 202 MET A CA 1
ATOM 1472 C C . MET A 1 202 ? -12.766 1.566 16.941 1.00 87.69 202 MET A C 1
ATOM 1474 O O . MET A 1 202 ? -13.223 0.632 17.600 1.00 87.69 202 MET A O 1
ATOM 1478 N N . PRO A 1 203 ? -13.472 2.667 16.610 1.00 88.44 203 PRO A N 1
ATOM 1479 C CA . PRO A 1 203 ? -14.807 2.879 17.136 1.00 88.44 203 PRO A CA 1
ATOM 1480 C C . PRO A 1 203 ? -15.776 1.754 16.777 1.00 88.44 203 PRO A C 1
ATOM 1482 O O . PRO A 1 203 ? -15.919 1.436 15.591 1.00 88.44 203 PRO A O 1
ATOM 1485 N N . THR A 1 204 ? -16.460 1.193 17.771 1.00 90.06 204 THR A N 1
ATOM 1486 C CA . THR A 1 204 ? -17.306 -0.004 17.632 1.00 90.06 204 THR A CA 1
ATOM 1487 C C . THR A 1 204 ? -18.403 0.209 16.595 1.00 90.06 204 THR A C 1
ATOM 1489 O O . THR A 1 204 ? -18.591 -0.615 15.703 1.00 90.06 204 THR A O 1
ATOM 1492 N N . ARG A 1 205 ? -19.031 1.392 16.591 1.00 89.75 205 ARG A N 1
ATOM 1493 C CA . ARG A 1 205 ? -20.045 1.783 15.595 1.00 89.75 205 ARG A CA 1
ATOM 1494 C C . ARG A 1 205 ? -19.559 1.675 14.140 1.00 89.75 205 ARG A C 1
ATOM 1496 O O . ARG A 1 205 ? -20.374 1.527 13.238 1.00 89.75 205 ARG A O 1
ATOM 1503 N N . LYS A 1 206 ? -18.248 1.768 13.871 1.00 89.88 206 LYS A N 1
ATOM 1504 C CA . LYS A 1 206 ? -17.690 1.643 12.506 1.00 89.88 206 LYS A CA 1
ATOM 1505 C C . LYS A 1 206 ? -17.547 0.197 12.032 1.00 89.88 206 LYS A C 1
ATOM 1507 O O . LYS A 1 206 ? -17.328 -0.012 10.839 1.00 89.88 206 LYS A O 1
ATOM 1512 N N . LEU A 1 207 ? -17.646 -0.759 12.950 1.00 93.25 207 LEU A N 1
ATOM 1513 C CA . LEU A 1 207 ? -17.566 -2.196 12.694 1.00 93.25 207 LEU A CA 1
ATOM 1514 C C . LEU A 1 207 ? -18.944 -2.851 12.590 1.00 93.25 207 LEU A C 1
ATOM 1516 O O . LEU A 1 207 ? -19.023 -4.057 12.386 1.00 93.25 207 LEU A O 1
ATOM 1520 N N . LEU A 1 208 ? -20.011 -2.063 12.713 1.00 93.88 208 LEU A N 1
ATOM 1521 C CA . LEU A 1 208 ? -21.384 -2.540 12.711 1.00 93.88 208 LEU A CA 1
ATOM 1522 C C . LEU A 1 208 ? -22.190 -1.883 11.588 1.00 93.88 208 LEU A C 1
ATOM 1524 O O . LEU A 1 208 ? -21.904 -0.761 11.155 1.00 93.88 208 LEU A O 1
ATOM 1528 N N . ILE A 1 209 ? -23.227 -2.579 11.140 1.00 93.81 209 ILE A N 1
ATOM 1529 C CA . ILE A 1 209 ? -24.265 -2.062 10.250 1.00 93.81 209 ILE A CA 1
ATOM 1530 C C . ILE A 1 209 ? -25.626 -2.214 10.933 1.00 93.81 209 ILE A C 1
ATOM 1532 O O . ILE A 1 209 ? -25.892 -3.224 11.576 1.00 93.81 209 ILE A O 1
ATOM 1536 N N . LYS A 1 210 ? -26.482 -1.191 10.830 1.00 94.38 210 LYS A N 1
ATOM 1537 C CA . LYS A 1 210 ? -27.843 -1.242 11.379 1.00 94.38 210 LYS A CA 1
ATOM 1538 C C . LYS A 1 210 ? -28.750 -2.026 10.426 1.00 94.38 210 LYS A C 1
ATOM 1540 O O . LYS A 1 210 ? -28.769 -1.719 9.231 1.00 94.38 210 LYS A O 1
ATOM 1545 N N . ARG A 1 211 ? -29.521 -2.980 10.949 1.00 93.94 211 ARG A N 1
ATOM 1546 C CA . ARG A 1 211 ? -30.525 -3.768 10.217 1.00 93.94 211 ARG A CA 1
ATOM 1547 C C . ARG A 1 211 ? -31.820 -3.806 11.021 1.00 93.94 211 ARG A C 1
ATOM 1549 O O . ARG A 1 211 ? -31.881 -4.438 12.064 1.00 93.94 211 ARG A O 1
ATOM 1556 N N . GLY A 1 212 ? -32.849 -3.090 10.564 1.00 92.81 212 GLY A N 1
ATOM 1557 C CA . GLY A 1 212 ? -34.057 -2.901 11.376 1.00 92.81 212 GLY A CA 1
ATOM 1558 C C . GLY A 1 212 ? -33.695 -2.282 12.728 1.00 92.81 212 GLY A C 1
ATOM 1559 O O . GLY A 1 212 ? -33.052 -1.230 12.757 1.00 92.81 212 GLY A O 1
ATOM 1560 N N . ASP A 1 213 ? -34.037 -2.966 13.818 1.00 91.94 213 ASP A N 1
ATOM 1561 C CA . ASP A 1 213 ? -33.727 -2.549 15.192 1.00 91.94 21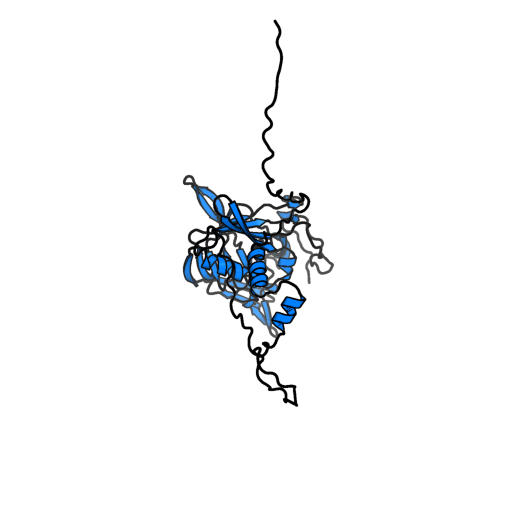3 ASP A CA 1
ATOM 1562 C C . ASP A 1 213 ? -32.460 -3.193 15.778 1.00 91.94 213 ASP A C 1
ATOM 1564 O O . ASP A 1 213 ? -32.061 -2.858 16.894 1.00 91.94 213 ASP A O 1
ATOM 1568 N N . THR A 1 214 ? -31.778 -4.058 15.022 1.00 93.81 214 THR A N 1
ATOM 1569 C CA . THR A 1 214 ? -30.558 -4.750 15.458 1.00 93.81 214 THR A CA 1
ATOM 1570 C C . THR A 1 214 ? -29.302 -4.211 14.768 1.00 93.81 214 THR A C 1
ATOM 1572 O O . THR A 1 214 ? -29.342 -3.422 13.812 1.00 93.81 214 THR A O 1
ATOM 1575 N N . TRP A 1 215 ? -28.149 -4.619 15.296 1.00 95.19 215 TRP A N 1
ATOM 1576 C CA . TRP A 1 215 ? -26.832 -4.368 14.727 1.00 95.19 215 TRP A CA 1
ATOM 1577 C C . TRP A 1 215 ? -26.177 -5.677 14.314 1.00 95.19 215 TRP A C 1
ATOM 1579 O O . TRP A 1 215 ? -26.184 -6.656 15.054 1.00 95.19 215 TRP A O 1
ATOM 1589 N N . GLU A 1 216 ? -25.570 -5.673 13.139 1.00 94.56 216 GLU A N 1
ATOM 1590 C CA . GLU A 1 216 ? -24.846 -6.813 12.586 1.00 94.56 216 GLU A CA 1
ATOM 1591 C C . GLU A 1 216 ? -23.369 -6.463 12.386 1.00 94.56 216 GLU A C 1
ATOM 1593 O O . GLU A 1 216 ? -23.038 -5.283 12.190 1.00 94.56 216 GLU A O 1
ATOM 1598 N N . PRO A 1 217 ? -22.467 -7.462 12.412 1.00 92.88 217 PRO A N 1
ATOM 1599 C CA . PRO A 1 217 ? -21.064 -7.238 12.123 1.00 92.88 217 PRO A CA 1
ATOM 1600 C C . PRO A 1 217 ? -20.916 -6.840 10.658 1.00 92.88 217 PRO A C 1
ATOM 1602 O O . PRO A 1 217 ? -21.485 -7.449 9.753 1.00 92.88 217 PRO A O 1
ATOM 1605 N N . LYS A 1 218 ? -20.115 -5.809 10.408 1.00 92.44 218 LYS A N 1
ATOM 1606 C CA . LYS A 1 218 ? -19.828 -5.324 9.061 1.00 92.44 218 LYS A CA 1
ATOM 1607 C C . LYS A 1 218 ? -18.785 -6.212 8.377 1.00 92.44 218 LYS A C 1
ATOM 1609 O O . LYS A 1 218 ? -17.648 -5.790 8.178 1.00 92.44 218 LYS A O 1
ATOM 1614 N N . THR A 1 219 ? -19.128 -7.461 8.078 1.00 89.75 219 THR A N 1
ATOM 1615 C CA . THR A 1 219 ? -18.183 -8.489 7.602 1.00 89.75 219 THR A CA 1
ATOM 1616 C C . THR A 1 219 ? -17.463 -8.100 6.306 1.00 89.75 219 THR A C 1
ATOM 1618 O O . THR A 1 219 ? -16.304 -8.464 6.105 1.00 89.75 219 THR A O 1
ATOM 1621 N N . GLU A 1 220 ? -18.062 -7.253 5.465 1.00 89.69 220 GLU A N 1
ATOM 1622 C CA . GLU A 1 220 ? -17.452 -6.790 4.216 1.00 89.69 220 GLU A CA 1
ATOM 1623 C C . GLU A 1 220 ? -16.242 -5.862 4.410 1.00 89.69 220 GLU A C 1
ATOM 1625 O O . GLU A 1 220 ? -15.540 -5.565 3.443 1.00 89.69 220 GLU A O 1
ATOM 1630 N N . ILE A 1 221 ? -16.008 -5.357 5.631 1.00 90.75 221 ILE A N 1
ATOM 1631 C CA . ILE A 1 221 ? -14.825 -4.543 5.940 1.00 90.75 221 ILE A CA 1
ATOM 1632 C C . ILE A 1 221 ? -13.606 -5.402 6.291 1.00 90.75 221 ILE A C 1
ATOM 1634 O O . ILE A 1 221 ? -12.478 -4.944 6.082 1.00 90.75 221 ILE A O 1
ATOM 1638 N N . ILE A 1 222 ? -13.829 -6.607 6.829 1.00 89.50 222 ILE A N 1
ATOM 1639 C CA . ILE A 1 222 ? -12.769 -7.525 7.257 1.00 89.50 222 ILE A CA 1
ATOM 1640 C C . ILE A 1 222 ? -12.411 -8.525 6.168 1.00 89.50 222 ILE A C 1
ATOM 1642 O O . ILE A 1 222 ? -11.229 -8.755 5.955 1.00 89.50 222 ILE A O 1
ATOM 1646 N N . GLY A 1 223 ? -13.407 -9.090 5.486 1.00 79.44 223 GLY A N 1
ATOM 1647 C CA . GLY A 1 223 ? -13.230 -10.191 4.548 1.00 79.44 223 GLY A CA 1
ATOM 1648 C C . GLY A 1 223 ? -12.835 -9.705 3.162 1.00 79.44 223 GLY A C 1
ATOM 1649 O O . GLY A 1 223 ? -12.865 -8.504 2.889 1.00 79.44 223 GLY A O 1
ATOM 1650 N N . PRO A 1 224 ? -12.474 -10.616 2.254 1.00 79.88 224 PRO A N 1
ATOM 1651 C CA . PRO A 1 224 ? -11.920 -10.218 0.979 1.00 79.88 224 PRO A CA 1
ATOM 1652 C C . PRO A 1 224 ? -12.947 -9.529 0.090 1.00 79.88 224 PRO A C 1
ATOM 1654 O O . PRO A 1 224 ? -14.046 -10.025 -0.147 1.00 79.88 224 PRO A O 1
ATOM 1657 N N . GLY A 1 225 ? -12.565 -8.386 -0.471 1.00 86.62 225 GLY A N 1
ATOM 1658 C CA . GLY A 1 225 ? -13.400 -7.705 -1.446 1.00 86.62 225 GLY A CA 1
ATOM 1659 C C . GLY A 1 225 ? -12.960 -6.280 -1.721 1.00 86.62 225 GLY A C 1
ATOM 1660 O O . GLY A 1 225 ? -12.157 -5.684 -1.007 1.00 86.62 225 GLY A O 1
ATOM 1661 N N . TYR A 1 226 ? -13.547 -5.678 -2.753 1.00 89.56 226 TYR A N 1
ATOM 1662 C CA . TYR A 1 226 ? -13.274 -4.280 -3.096 1.00 89.56 226 TYR A CA 1
ATOM 1663 C C . TYR A 1 226 ? -13.614 -3.300 -1.963 1.00 89.56 226 TYR A C 1
ATOM 1665 O O . TYR A 1 226 ? -13.015 -2.227 -1.909 1.00 89.56 226 TYR A O 1
ATOM 1673 N N . ARG A 1 227 ? -14.560 -3.662 -1.081 1.00 90.62 227 ARG A N 1
ATOM 1674 C CA . ARG A 1 227 ? -15.012 -2.871 0.078 1.00 90.62 227 ARG A CA 1
ATOM 1675 C C . ARG A 1 227 ? -14.225 -3.145 1.368 1.00 90.62 227 ARG A C 1
ATOM 1677 O O . ARG A 1 227 ? -14.397 -2.395 2.329 1.00 90.62 227 ARG A O 1
ATOM 1684 N N . ALA A 1 228 ? -13.347 -4.146 1.366 1.00 93.00 228 ALA A N 1
ATOM 1685 C CA . ALA A 1 228 ? -12.535 -4.533 2.512 1.00 93.00 228 ALA A CA 1
ATOM 1686 C C . ALA A 1 228 ? -11.514 -3.454 2.864 1.00 93.00 228 ALA A C 1
ATOM 1688 O O . ALA A 1 228 ? -10.989 -2.784 1.977 1.00 93.00 228 ALA A O 1
ATOM 1689 N N . ALA A 1 229 ? -11.144 -3.300 4.132 1.00 93.25 229 ALA A N 1
ATOM 1690 C CA . ALA A 1 229 ? -10.154 -2.295 4.522 1.00 93.25 229 ALA A CA 1
ATOM 1691 C C . ALA A 1 229 ? -8.776 -2.513 3.866 1.00 93.25 229 ALA A C 1
ATOM 1693 O O . ALA A 1 229 ? -8.118 -1.526 3.519 1.00 93.25 229 ALA A O 1
ATOM 1694 N N . TYR A 1 230 ? -8.380 -3.778 3.668 1.00 94.44 230 TYR A N 1
ATOM 1695 C CA . TYR A 1 230 ? -7.194 -4.180 2.903 1.00 94.44 230 TYR A CA 1
ATOM 1696 C C . TYR A 1 230 ? -7.438 -4.332 1.393 1.00 94.44 230 TYR A C 1
ATOM 1698 O O . TYR A 1 230 ? -6.496 -4.547 0.630 1.00 94.44 230 TYR A O 1
ATOM 1706 N N . GLY A 1 231 ? -8.675 -4.152 0.935 1.00 94.44 231 GLY A N 1
ATOM 1707 C CA . GLY A 1 231 ? -9.040 -4.372 -0.455 1.00 94.44 231 GLY A CA 1
ATOM 1708 C C . GLY A 1 231 ? -8.811 -5.824 -0.867 1.00 94.44 231 GLY A C 1
ATOM 1709 O O . GLY A 1 231 ? -9.114 -6.756 -0.128 1.00 94.44 231 GLY A O 1
ATOM 1710 N N . LEU A 1 232 ? -8.272 -6.014 -2.069 1.00 94.50 232 LEU A N 1
ATOM 1711 C CA . LEU A 1 232 ? -8.072 -7.347 -2.642 1.00 94.50 232 LEU A CA 1
ATOM 1712 C C . LEU A 1 232 ? -6.717 -7.975 -2.317 1.00 94.50 232 LEU A C 1
ATOM 1714 O O . LEU A 1 232 ? -6.573 -9.184 -2.471 1.00 94.50 232 LEU A O 1
ATOM 1718 N N . ILE A 1 233 ? -5.733 -7.173 -1.906 1.00 96.19 233 ILE A N 1
ATOM 1719 C CA . ILE A 1 233 ? -4.359 -7.620 -1.673 1.00 96.19 233 ILE A CA 1
ATOM 1720 C C . ILE A 1 233 ? -3.746 -6.853 -0.502 1.00 96.19 233 ILE A C 1
ATOM 1722 O O . ILE A 1 233 ? -3.875 -5.628 -0.429 1.00 96.19 233 ILE A O 1
ATOM 1726 N N . ALA A 1 234 ? -2.995 -7.564 0.337 1.00 97.31 234 ALA A N 1
ATOM 1727 C CA . ALA A 1 234 ? -2.094 -6.991 1.325 1.00 97.31 234 ALA A CA 1
ATOM 1728 C C . ALA A 1 234 ? -0.697 -7.612 1.200 1.00 97.31 234 ALA A C 1
ATOM 1730 O O . ALA A 1 234 ? -0.547 -8.827 1.163 1.00 97.31 234 ALA A O 1
ATOM 1731 N N . ILE A 1 235 ? 0.331 -6.771 1.167 1.00 98.38 235 ILE A N 1
ATOM 1732 C CA . ILE A 1 235 ? 1.735 -7.168 1.255 1.00 98.38 235 ILE A CA 1
ATOM 1733 C C . ILE A 1 235 ? 2.191 -6.923 2.688 1.00 98.38 235 ILE A C 1
ATOM 1735 O O . ILE A 1 235 ? 2.021 -5.817 3.219 1.00 98.38 235 ILE A O 1
ATOM 1739 N N . VAL A 1 236 ? 2.733 -7.963 3.311 1.00 97.31 236 VAL A N 1
ATOM 1740 C CA . VAL A 1 236 ? 3.242 -7.940 4.685 1.00 97.31 236 VAL A CA 1
ATOM 1741 C C . VAL A 1 236 ? 4.486 -7.071 4.771 1.00 97.31 236 VAL A C 1
ATOM 1743 O O . VAL A 1 236 ? 5.333 -7.138 3.892 1.00 97.31 236 VAL A O 1
ATOM 1746 N N . HIS A 1 237 ? 4.590 -6.244 5.813 1.00 97.50 237 HIS A N 1
ATOM 1747 C CA . HIS A 1 237 ? 5.828 -5.546 6.159 1.00 97.50 237 HIS A CA 1
ATOM 1748 C C . HIS A 1 237 ? 6.393 -6.173 7.421 1.00 97.50 237 HIS A C 1
ATOM 1750 O O . HIS A 1 237 ? 5.762 -6.109 8.476 1.00 97.50 237 HIS A O 1
ATOM 1756 N N . HIS A 1 238 ? 7.577 -6.756 7.304 1.00 97.81 238 HIS A N 1
ATOM 1757 C CA . HIS A 1 238 ? 8.394 -7.144 8.444 1.00 97.81 238 HIS A CA 1
ATOM 1758 C C . HIS A 1 238 ? 9.501 -6.115 8.609 1.00 97.81 238 HIS A C 1
ATOM 1760 O O . HIS A 1 238 ? 10.394 -6.036 7.768 1.00 97.81 238 HIS A O 1
ATOM 1766 N N . GLN A 1 239 ? 9.422 -5.320 9.671 1.00 97.06 239 GLN A N 1
ATOM 1767 C CA . GLN A 1 239 ? 10.442 -4.331 9.985 1.00 97.06 239 GLN A CA 1
ATOM 1768 C C . GLN A 1 239 ? 11.712 -5.038 10.450 1.00 97.06 239 GLN A C 1
ATOM 1770 O O . GLN A 1 239 ? 11.631 -5.959 11.262 1.00 97.06 239 GLN A O 1
ATOM 1775 N N . ILE A 1 240 ? 12.869 -4.593 9.971 1.00 96.19 240 ILE A N 1
ATOM 1776 C CA . ILE A 1 240 ? 14.163 -4.998 10.514 1.00 96.19 240 ILE A CA 1
ATOM 1777 C C . ILE A 1 240 ? 14.432 -4.115 11.733 1.00 96.19 240 ILE A C 1
ATOM 1779 O O . ILE A 1 240 ? 14.618 -2.908 11.595 1.00 96.19 240 ILE A O 1
ATOM 1783 N N . MET A 1 241 ? 14.404 -4.713 12.923 1.00 93.12 241 MET A N 1
ATOM 1784 C CA . MET A 1 241 ? 14.644 -3.997 14.181 1.00 93.12 241 MET A CA 1
ATOM 1785 C C . MET A 1 241 ? 16.135 -3.855 14.460 1.00 93.12 241 MET A C 1
ATOM 1787 O O . MET A 1 241 ? 16.621 -2.780 14.791 1.00 93.12 241 MET A O 1
ATOM 1791 N N . GLU A 1 242 ? 16.851 -4.959 14.294 1.00 91.19 242 GLU A N 1
ATOM 1792 C CA . GLU A 1 242 ? 18.287 -5.068 14.495 1.00 91.19 242 GLU A CA 1
ATOM 1793 C C . GLU A 1 242 ? 18.823 -6.253 13.688 1.00 91.19 242 GLU A C 1
ATOM 1795 O O . GLU A 1 242 ? 18.061 -7.016 13.082 1.00 91.19 242 GLU A O 1
ATOM 1800 N N . ARG A 1 243 ? 20.146 -6.405 13.658 1.00 89.75 243 ARG A N 1
ATOM 1801 C CA . ARG A 1 243 ? 20.808 -7.595 13.123 1.00 89.75 243 ARG A CA 1
ATOM 1802 C C . ARG A 1 243 ? 21.506 -8.303 14.268 1.00 89.75 243 ARG A C 1
ATOM 1804 O O . ARG A 1 243 ? 22.160 -7.650 15.074 1.00 89.75 243 ARG A O 1
ATOM 1811 N N . ASN A 1 244 ? 21.342 -9.620 14.349 1.00 89.75 244 ASN A N 1
ATOM 1812 C CA . ASN A 1 244 ? 22.050 -10.417 15.346 1.00 89.75 244 ASN A CA 1
ATOM 1813 C C . ASN A 1 244 ? 23.561 -10.481 15.032 1.00 89.75 244 ASN A C 1
ATOM 1815 O O . ASN A 1 244 ? 24.012 -10.008 13.988 1.00 89.75 244 ASN A O 1
ATOM 1819 N N . GLU A 1 245 ? 24.344 -11.107 15.913 1.00 89.00 245 GLU A N 1
ATOM 1820 C CA . GLU A 1 245 ? 25.803 -11.267 15.758 1.00 89.00 245 GLU A CA 1
ATOM 1821 C C . GLU A 1 245 ? 26.213 -11.981 14.456 1.00 89.00 245 GLU A C 1
ATOM 1823 O O . GLU A 1 245 ? 27.322 -11.796 13.964 1.00 89.00 245 GLU A O 1
ATOM 1828 N N . ARG A 1 246 ? 25.307 -12.772 13.865 1.00 87.81 246 ARG A N 1
ATOM 1829 C CA . ARG A 1 246 ? 25.499 -13.477 12.586 1.00 87.81 246 ARG A CA 1
ATOM 1830 C C . ARG A 1 246 ? 25.054 -12.650 11.371 1.00 87.81 246 ARG A C 1
ATOM 1832 O O . ARG A 1 246 ? 25.113 -13.136 10.245 1.00 87.81 246 ARG A O 1
ATOM 1839 N N . GLY A 1 247 ? 24.595 -11.416 11.581 1.00 87.06 247 GLY A N 1
ATOM 1840 C CA . GLY A 1 247 ? 24.109 -10.505 10.543 1.00 87.06 247 GLY A CA 1
ATOM 1841 C C . GLY A 1 247 ? 22.662 -10.747 10.092 1.00 87.06 247 GLY A C 1
ATOM 1842 O O . GLY A 1 247 ? 22.175 -10.041 9.198 1.00 87.06 247 GLY A O 1
ATOM 1843 N N . GLU A 1 248 ? 21.950 -11.700 10.696 1.00 88.19 248 GLU A N 1
ATOM 1844 C CA . GLU A 1 248 ? 20.567 -12.023 10.338 1.00 88.19 248 GLU A CA 1
ATOM 1845 C C . GLU A 1 248 ? 19.602 -10.971 10.903 1.00 88.19 248 GLU A C 1
ATOM 1847 O O . GLU A 1 248 ? 19.746 -10.549 12.055 1.00 88.19 248 GLU A O 1
ATOM 1852 N N . PRO A 1 249 ? 18.607 -10.527 10.114 1.00 91.69 249 PRO A N 1
ATOM 1853 C CA . PRO A 1 249 ? 17.676 -9.502 10.554 1.00 91.69 249 PRO A CA 1
ATOM 1854 C C . PRO A 1 249 ? 16.684 -10.061 11.579 1.00 91.69 249 PRO A C 1
ATOM 1856 O O . PRO A 1 249 ? 16.006 -11.057 11.327 1.00 91.69 249 PRO A O 1
ATOM 1859 N N . GLN A 1 250 ? 16.534 -9.368 12.704 1.00 93.25 250 GLN A N 1
ATOM 1860 C CA . GLN A 1 250 ? 15.427 -9.591 13.623 1.00 93.25 250 GLN A CA 1
ATOM 1861 C C . GLN A 1 250 ? 14.191 -8.855 13.114 1.00 93.25 250 GLN A C 1
ATOM 1863 O O . GLN A 1 250 ? 14.179 -7.627 12.988 1.00 93.25 250 GLN A O 1
ATOM 1868 N N . LEU A 1 251 ? 13.160 -9.630 12.782 1.00 95.06 251 LEU A N 1
ATOM 1869 C CA . LEU A 1 251 ? 11.972 -9.145 12.095 1.00 95.06 251 LEU A CA 1
ATOM 1870 C C . LEU A 1 251 ? 10.808 -8.933 13.061 1.00 95.06 251 LEU A C 1
ATOM 1872 O O . LEU A 1 251 ? 10.465 -9.829 13.829 1.00 95.06 251 LEU A O 1
ATOM 1876 N N . MET A 1 252 ? 10.148 -7.780 12.960 1.00 95.88 252 MET A N 1
ATOM 1877 C CA . MET A 1 252 ? 8.939 -7.474 13.721 1.00 95.88 252 MET A CA 1
ATOM 1878 C C . MET A 1 252 ? 7.774 -7.112 12.798 1.00 95.88 252 MET A C 1
ATOM 1880 O O . MET A 1 252 ? 7.884 -6.246 11.929 1.00 95.88 252 MET A O 1
ATOM 1884 N N . ASP A 1 253 ? 6.626 -7.760 13.006 1.00 94.50 253 ASP A N 1
ATOM 1885 C CA . ASP A 1 253 ? 5.383 -7.420 12.316 1.00 94.50 253 ASP A CA 1
ATOM 1886 C C . ASP A 1 253 ? 4.561 -6.413 13.132 1.00 94.50 253 ASP A C 1
ATOM 1888 O O . ASP A 1 253 ? 3.792 -6.767 14.027 1.00 94.50 253 ASP A O 1
ATOM 1892 N N . PHE A 1 254 ? 4.671 -5.133 12.777 1.00 92.81 254 PHE A N 1
ATOM 1893 C CA . PHE A 1 254 ? 3.859 -4.058 13.360 1.00 92.81 254 PHE A CA 1
ATOM 1894 C C . PHE A 1 254 ? 2.427 -3.990 12.803 1.00 92.81 254 PHE A C 1
ATOM 1896 O O . PHE A 1 254 ? 1.713 -3.010 13.032 1.00 92.81 254 PHE A O 1
ATOM 1903 N N . ARG A 1 255 ? 1.992 -5.001 12.036 1.00 92.06 255 ARG A N 1
ATOM 1904 C CA . ARG A 1 255 ? 0.719 -5.032 11.293 1.00 92.06 255 ARG A CA 1
ATOM 1905 C C . ARG A 1 255 ? 0.585 -3.886 10.285 1.00 92.06 255 ARG A C 1
ATOM 1907 O O . ARG A 1 255 ? -0.518 -3.478 9.911 1.00 92.06 255 ARG A O 1
ATOM 1914 N N . ILE A 1 256 ? 1.724 -3.374 9.824 1.00 94.25 256 ILE A N 1
ATOM 1915 C CA . ILE A 1 256 ? 1.823 -2.436 8.710 1.00 94.25 256 ILE A CA 1
ATOM 1916 C C . ILE A 1 256 ? 1.833 -3.241 7.414 1.00 94.25 256 ILE A C 1
ATOM 1918 O O . ILE A 1 256 ? 2.387 -4.338 7.348 1.00 94.25 256 ILE A O 1
ATOM 1922 N N . ARG A 1 257 ? 1.142 -2.729 6.396 1.00 96.56 257 ARG A N 1
ATOM 1923 C CA . ARG A 1 257 ? 0.950 -3.400 5.109 1.00 96.56 257 ARG A CA 1
ATOM 1924 C C . ARG A 1 257 ? 1.024 -2.394 3.969 1.00 96.56 257 ARG A C 1
ATOM 1926 O O . ARG A 1 257 ? 0.583 -1.254 4.138 1.00 96.56 257 ARG A O 1
ATOM 1933 N N . THR A 1 258 ? 1.473 -2.841 2.799 1.00 98.25 258 THR A N 1
ATOM 1934 C CA . THR A 1 258 ? 1.133 -2.185 1.527 1.00 98.25 258 THR A CA 1
ATOM 1935 C C . THR A 1 258 ? -0.118 -2.856 0.994 1.00 98.25 258 THR A C 1
ATOM 1937 O O . THR A 1 258 ? -0.104 -4.064 0.785 1.00 98.25 258 THR A O 1
ATOM 1940 N N . HIS A 1 259 ? -1.218 -2.129 0.813 1.00 97.62 259 HIS A N 1
ATOM 1941 C CA . HIS A 1 259 ? -2.497 -2.776 0.506 1.00 97.62 259 HIS A CA 1
ATOM 1942 C C . HIS A 1 259 ? -3.434 -1.911 -0.340 1.00 97.62 259 HIS A C 1
ATOM 1944 O O . HIS A 1 259 ? -3.266 -0.695 -0.447 1.00 97.62 259 HIS A O 1
ATOM 1950 N N . GLY A 1 260 ? -4.442 -2.545 -0.939 1.00 95.88 260 GLY A N 1
ATOM 1951 C CA . GLY A 1 260 ? -5.525 -1.846 -1.631 1.00 95.88 260 GLY A CA 1
ATOM 1952 C C . GLY A 1 260 ? -6.482 -1.156 -0.654 1.00 95.88 260 GLY A C 1
ATOM 1953 O O . GLY A 1 260 ? -6.553 -1.512 0.517 1.00 95.88 260 GLY A O 1
ATOM 1954 N N . THR A 1 261 ? -7.244 -0.149 -1.077 1.00 94.75 261 THR A N 1
ATOM 1955 C CA . THR A 1 261 ? -8.251 0.460 -0.194 1.00 94.75 261 THR A CA 1
ATOM 1956 C C . THR A 1 261 ? -9.514 0.886 -0.939 1.00 94.75 261 THR A C 1
ATOM 1958 O O . THR A 1 261 ? -9.398 1.434 -2.031 1.00 94.75 261 THR A O 1
ATOM 1961 N N . PRO A 1 262 ? -10.717 0.738 -0.349 1.00 92.38 262 PRO A N 1
ATOM 1962 C CA . PRO A 1 262 ? -11.958 1.333 -0.854 1.00 92.38 262 PRO A CA 1
ATOM 1963 C C . PRO A 1 262 ? -12.012 2.841 -0.606 1.00 92.38 262 PRO A C 1
ATOM 1965 O O . 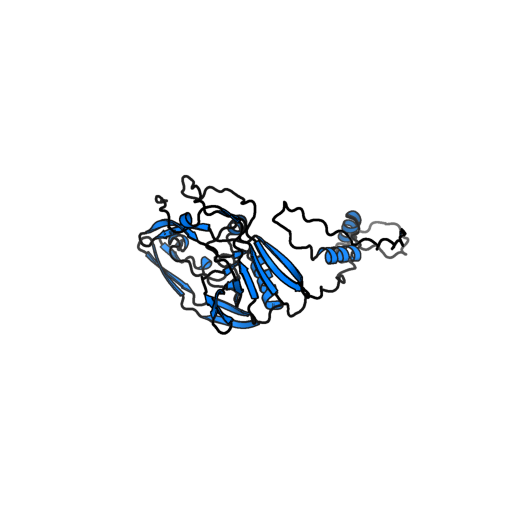PRO A 1 262 ? -12.765 3.570 -1.247 1.00 92.38 262 PRO A O 1
ATOM 1968 N N . ALA A 1 263 ? -11.221 3.340 0.346 1.00 89.94 263 ALA A N 1
ATOM 1969 C CA . ALA A 1 263 ? -11.203 4.742 0.718 1.00 89.94 263 ALA A CA 1
ATOM 1970 C C . ALA A 1 263 ? -10.271 5.526 -0.217 1.00 89.94 263 ALA A C 1
ATOM 1972 O O . ALA A 1 263 ? -9.263 6.059 0.230 1.00 89.94 263 ALA A O 1
ATOM 1973 N N . TYR A 1 264 ? -10.591 5.644 -1.509 1.00 88.31 264 TYR A N 1
ATOM 1974 C CA . TYR A 1 264 ? -9.719 6.318 -2.495 1.00 88.31 264 TYR A CA 1
ATOM 1975 C C . TYR A 1 264 ? -9.340 7.745 -2.087 1.00 88.31 264 TYR A C 1
ATOM 1977 O O . TYR A 1 264 ? -8.216 8.204 -2.300 1.00 88.31 264 TYR A O 1
ATOM 1985 N N . ARG A 1 265 ? -10.248 8.434 -1.383 1.00 88.00 265 ARG A N 1
ATOM 1986 C CA . ARG A 1 265 ? -9.942 9.743 -0.805 1.00 88.00 265 ARG A CA 1
ATOM 1987 C C . ARG A 1 265 ? -8.745 9.681 0.138 1.00 88.00 265 ARG A C 1
ATOM 1989 O O . ARG A 1 265 ? -7.990 10.635 0.107 1.00 88.00 265 ARG A O 1
ATOM 1996 N N . SER A 1 266 ? -8.533 8.611 0.917 1.00 88.12 266 SER A N 1
ATOM 1997 C CA . SER A 1 266 ? -7.385 8.482 1.831 1.00 88.12 266 SER A CA 1
ATOM 1998 C C . SER A 1 266 ? -6.051 8.515 1.099 1.00 88.12 266 SER A C 1
ATOM 2000 O O . SER A 1 266 ? -5.156 9.205 1.566 1.00 88.12 266 SER A O 1
ATOM 2002 N N . VAL A 1 267 ? -5.947 7.876 -0.072 1.00 90.56 267 VAL A N 1
ATOM 2003 C CA . VAL A 1 267 ? -4.761 7.968 -0.946 1.00 90.56 267 VAL A CA 1
ATOM 2004 C C . VAL A 1 267 ? -4.571 9.412 -1.414 1.00 90.56 267 VAL A C 1
ATOM 2006 O O . VAL A 1 267 ? -3.496 9.983 -1.265 1.00 90.56 267 VAL A O 1
ATOM 2009 N N . LYS A 1 268 ? -5.660 10.080 -1.826 1.00 86.50 268 LYS A N 1
ATOM 2010 C CA . LYS A 1 268 ? -5.654 11.525 -2.117 1.00 86.50 268 LYS A CA 1
ATOM 2011 C C . LYS A 1 268 ? -5.393 12.406 -0.883 1.00 86.50 268 LYS A C 1
ATOM 2013 O O . LYS A 1 268 ? -4.973 13.550 -1.047 1.00 86.50 268 LYS A O 1
ATOM 2018 N N . ARG A 1 269 ? -5.533 11.920 0.352 1.00 85.69 269 ARG A N 1
ATOM 2019 C CA . ARG A 1 269 ? -5.108 12.649 1.567 1.00 85.69 269 ARG A CA 1
ATOM 2020 C C . ARG A 1 269 ? -3.680 12.335 1.998 1.00 85.69 269 ARG A C 1
ATOM 2022 O O . ARG A 1 269 ? -3.099 13.155 2.685 1.00 85.69 269 ARG A O 1
ATOM 2029 N N . GLY A 1 270 ? -3.142 11.181 1.612 1.00 90.38 270 GLY A N 1
ATOM 2030 C CA . GLY A 1 270 ? -1.861 10.690 2.115 1.00 90.38 270 GLY A CA 1
ATOM 2031 C C . GLY A 1 270 ? -1.923 10.119 3.537 1.00 90.38 270 GLY A C 1
ATOM 2032 O O . GLY A 1 270 ? -0.886 9.789 4.085 1.00 90.38 270 GLY A O 1
ATOM 2033 N N . GLU A 1 271 ? -3.107 9.946 4.141 1.00 89.69 271 GLU A N 1
ATOM 2034 C CA . GLU A 1 271 ? -3.228 9.520 5.546 1.00 89.69 271 GLU A CA 1
ATOM 2035 C C . GLU A 1 271 ? -3.905 8.147 5.720 1.00 89.69 271 GLU A C 1
ATOM 2037 O O . GLU A 1 271 ? -4.990 7.881 5.196 1.00 89.69 271 GLU A O 1
ATOM 2042 N N . SER A 1 272 ? -3.361 7.331 6.618 1.00 92.56 272 SER A N 1
ATOM 2043 C CA . SER A 1 272 ? -3.840 6.018 7.062 1.00 92.56 272 SER A CA 1
ATOM 2044 C C . SER A 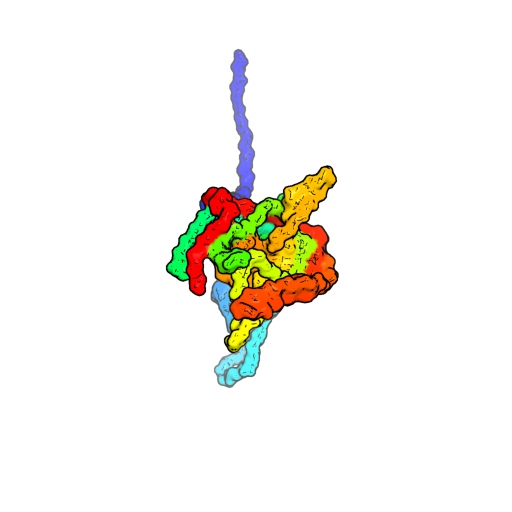1 272 ? -3.523 5.801 8.552 1.00 92.56 272 SER A C 1
ATOM 2046 O O . SER A 1 272 ? -3.113 6.728 9.243 1.00 92.56 272 SER A O 1
ATOM 2048 N N . ASN A 1 273 ? -3.758 4.593 9.076 1.00 91.69 273 ASN A N 1
ATOM 2049 C CA . ASN A 1 273 ? -3.346 4.207 10.435 1.00 91.69 273 ASN A CA 1
ATOM 2050 C C . ASN A 1 273 ? -1.866 3.759 10.505 1.00 91.69 273 ASN A C 1
ATOM 2052 O O . ASN A 1 273 ? -1.513 3.058 11.445 1.00 91.69 273 ASN A O 1
ATOM 2056 N N . GLY A 1 274 ? -1.049 4.088 9.499 1.00 93.25 274 GLY A N 1
ATOM 2057 C CA . GLY A 1 274 ? 0.353 3.672 9.370 1.00 93.25 274 GLY A CA 1
ATOM 2058 C C . GLY A 1 274 ? 0.633 2.866 8.096 1.00 93.25 274 GLY A C 1
ATOM 2059 O O . GLY A 1 274 ? 1.736 2.909 7.569 1.00 93.25 274 GLY A O 1
ATOM 2060 N N . CYS A 1 275 ? -0.368 2.171 7.551 1.00 96.25 275 CYS A N 1
ATOM 2061 C CA . CYS A 1 275 ? -0.230 1.380 6.326 1.00 96.25 275 CYS A CA 1
ATOM 2062 C C . CYS A 1 275 ? -0.053 2.224 5.052 1.00 96.25 275 CYS A C 1
ATOM 2064 O O . CYS A 1 275 ? -0.490 3.377 4.979 1.00 96.25 275 CYS A O 1
ATOM 2066 N N . HIS A 1 276 ? 0.466 1.594 4.005 1.00 97.88 276 HIS A N 1
ATOM 2067 C CA . HIS A 1 276 ? 0.766 2.211 2.718 1.00 97.88 276 HIS A CA 1
ATOM 2068 C C . HIS A 1 276 ? -0.284 1.805 1.688 1.00 97.88 276 HIS A C 1
ATOM 2070 O O . HIS A 1 276 ? -0.254 0.721 1.106 1.00 97.88 276 HIS A O 1
ATOM 2076 N N . ARG A 1 277 ? -1.299 2.655 1.537 1.00 97.44 277 ARG A N 1
ATOM 2077 C CA . ARG A 1 277 ? -2.488 2.341 0.752 1.00 97.44 277 ARG A CA 1
ATOM 2078 C C . ARG A 1 277 ? -2.312 2.760 -0.690 1.00 97.44 277 ARG A C 1
ATOM 2080 O O . ARG A 1 277 ? -1.997 3.912 -0.970 1.00 97.44 277 ARG A O 1
ATOM 2087 N N . LEU A 1 278 ? -2.672 1.855 -1.582 1.00 97.38 278 LEU A N 1
ATOM 2088 C CA . LEU A 1 278 ? -2.818 2.102 -3.006 1.00 97.38 278 LEU A CA 1
ATOM 2089 C C . LEU A 1 278 ? -4.294 1.979 -3.397 1.00 97.38 278 LEU A C 1
ATOM 2091 O O . LEU A 1 278 ? -5.105 1.366 -2.697 1.00 97.38 278 LEU A O 1
ATOM 2095 N N . HIS A 1 279 ? -4.664 2.530 -4.553 1.00 95.69 279 HIS A N 1
ATOM 2096 C CA . HIS A 1 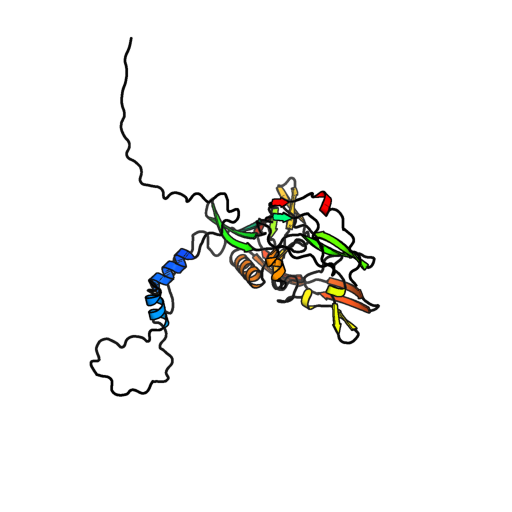279 ? -5.925 2.137 -5.179 1.00 95.69 279 HIS A CA 1
ATOM 2097 C C . HIS A 1 279 ? -5.904 0.630 -5.472 1.00 95.69 279 HIS A C 1
ATOM 2099 O O . HIS A 1 279 ? -4.858 0.088 -5.827 1.00 95.69 279 HIS A O 1
ATOM 2105 N N . ASN A 1 280 ? -7.054 -0.045 -5.362 1.00 94.44 280 ASN A N 1
ATOM 2106 C CA . ASN A 1 280 ? -7.130 -1.507 -5.505 1.00 94.44 280 ASN A CA 1
ATOM 2107 C C . ASN A 1 280 ? -6.486 -2.019 -6.805 1.00 94.44 280 ASN A C 1
ATOM 2109 O O . ASN A 1 280 ? -5.742 -2.994 -6.772 1.00 94.44 280 ASN A O 1
ATOM 2113 N N . TYR A 1 281 ? -6.698 -1.332 -7.932 1.00 94.69 281 TYR A N 1
ATOM 2114 C CA . TYR A 1 281 ? -6.103 -1.721 -9.215 1.00 94.69 281 TYR A CA 1
ATOM 2115 C C . TYR A 1 281 ? -4.572 -1.566 -9.248 1.00 94.69 281 TYR A C 1
ATOM 2117 O O . TYR A 1 281 ? -3.894 -2.355 -9.898 1.00 94.69 281 TYR A O 1
ATOM 2125 N N . LEU A 1 282 ? -4.009 -0.592 -8.523 1.00 96.25 282 LEU A N 1
ATOM 2126 C CA . LEU A 1 282 ? -2.558 -0.411 -8.409 1.00 96.25 282 LEU A CA 1
ATOM 2127 C C . LEU A 1 282 ? -1.938 -1.473 -7.500 1.00 96.25 282 LEU A C 1
ATOM 2129 O O . LEU A 1 282 ? -0.914 -2.046 -7.854 1.00 96.25 282 LEU A O 1
ATOM 2133 N N . ALA A 1 283 ? -2.581 -1.787 -6.370 1.00 96.56 283 ALA A N 1
ATOM 2134 C CA . ALA A 1 283 ? -2.145 -2.876 -5.494 1.00 96.56 283 ALA A CA 1
ATOM 2135 C C . ALA A 1 283 ? -2.142 -4.224 -6.236 1.00 96.56 283 ALA A C 1
ATOM 2137 O O . ALA A 1 283 ? -1.159 -4.962 -6.170 1.00 96.56 283 ALA A O 1
ATOM 2138 N N . LEU A 1 284 ? -3.200 -4.515 -7.001 1.00 96.12 284 LEU A N 1
ATOM 2139 C CA . LEU A 1 284 ? -3.262 -5.693 -7.871 1.00 96.12 284 LEU A CA 1
ATOM 2140 C C . LEU A 1 284 ? -2.152 -5.684 -8.925 1.00 96.12 284 LEU A C 1
ATOM 2142 O O . LEU A 1 284 ? -1.462 -6.682 -9.085 1.00 96.12 284 LEU A O 1
ATOM 2146 N N . ARG A 1 285 ? -1.940 -4.558 -9.618 1.00 96.75 285 ARG A N 1
ATOM 2147 C CA . ARG A 1 285 ? -0.894 -4.445 -10.643 1.00 96.75 285 ARG A CA 1
ATOM 2148 C C . ARG A 1 285 ? 0.503 -4.677 -10.066 1.00 96.75 285 ARG A C 1
ATOM 2150 O O . ARG A 1 285 ? 1.272 -5.430 -10.654 1.00 96.75 285 ARG A O 1
ATOM 2157 N N . LEU A 1 286 ? 0.815 -4.061 -8.925 1.00 97.81 286 LEU A N 1
ATOM 2158 C CA . LEU A 1 286 ? 2.083 -4.261 -8.221 1.00 97.81 286 LEU A CA 1
ATOM 2159 C C . LEU A 1 286 ? 2.264 -5.726 -7.843 1.00 97.81 286 LEU A C 1
ATOM 2161 O O . LEU A 1 286 ? 3.283 -6.321 -8.158 1.00 97.81 286 LEU A O 1
ATOM 2165 N N . THR A 1 287 ? 1.276 -6.322 -7.189 1.00 97.56 287 THR A N 1
ATOM 2166 C CA . THR A 1 287 ? 1.418 -7.682 -6.660 1.00 97.56 287 THR A CA 1
ATOM 2167 C C . THR A 1 287 ? 1.421 -8.747 -7.744 1.00 97.56 287 THR A C 1
ATOM 2169 O O . THR A 1 287 ? 2.226 -9.667 -7.659 1.00 97.56 287 THR A O 1
ATOM 2172 N N . ALA A 1 288 ? 0.637 -8.586 -8.811 1.00 97.50 288 ALA A N 1
ATOM 2173 C CA . ALA A 1 288 ? 0.736 -9.434 -9.995 1.00 97.50 288 ALA A CA 1
ATOM 2174 C C . ALA A 1 288 ? 2.132 -9.347 -10.633 1.00 97.50 288 ALA A C 1
ATOM 2176 O O . ALA A 1 288 ? 2.694 -10.368 -11.023 1.00 97.50 288 ALA A O 1
ATOM 2177 N N . PHE A 1 289 ? 2.719 -8.146 -10.694 1.00 97.69 289 PHE A N 1
ATOM 2178 C CA . PHE A 1 289 ? 4.089 -7.963 -11.170 1.00 97.69 289 PHE A CA 1
ATOM 2179 C C . PHE A 1 289 ? 5.107 -8.646 -10.243 1.00 97.69 289 PHE A C 1
ATOM 2181 O O . PHE A 1 289 ? 5.956 -9.394 -10.717 1.00 97.69 289 PHE A O 1
ATOM 2188 N N . LEU A 1 290 ? 4.989 -8.470 -8.923 1.00 98.06 290 LEU A N 1
ATOM 2189 C CA . LEU A 1 290 ? 5.867 -9.130 -7.951 1.00 98.06 290 LEU A CA 1
ATOM 2190 C C . LEU A 1 290 ? 5.779 -10.657 -8.046 1.00 98.06 290 LEU A C 1
ATOM 2192 O O . LEU A 1 290 ? 6.809 -11.302 -8.168 1.00 98.06 290 LEU A O 1
ATOM 2196 N N . VAL A 1 291 ? 4.577 -11.239 -8.052 1.00 97.12 291 VAL A N 1
ATOM 2197 C CA . VAL A 1 291 ? 4.386 -12.699 -8.156 1.00 97.12 291 VAL A CA 1
ATOM 2198 C C . VAL A 1 291 ? 4.914 -13.244 -9.485 1.00 97.12 291 VAL A C 1
ATOM 2200 O O . VAL A 1 291 ? 5.418 -14.362 -9.536 1.00 97.12 291 VAL A O 1
ATOM 2203 N N . LYS A 1 292 ? 4.828 -12.467 -10.569 1.00 97.38 292 LYS A N 1
ATOM 2204 C CA . LYS A 1 292 ? 5.353 -12.873 -11.877 1.00 97.38 292 LYS A CA 1
ATOM 2205 C C . LYS A 1 292 ? 6.882 -12.835 -11.948 1.00 97.38 292 LYS A C 1
ATOM 2207 O O . LYS A 1 292 ? 7.457 -13.664 -12.643 1.00 97.38 292 LYS A O 1
ATOM 2212 N N . HIS A 1 293 ? 7.515 -11.861 -11.291 1.00 97.38 293 HIS A N 1
ATOM 2213 C CA . HIS A 1 293 ? 8.933 -11.539 -11.495 1.00 97.38 293 HIS A CA 1
ATOM 2214 C C . HIS A 1 293 ? 9.836 -11.836 -10.290 1.00 97.38 293 HIS A C 1
ATOM 2216 O O . HIS A 1 293 ? 11.060 -11.761 -10.403 1.00 97.38 293 HIS A O 1
ATOM 2222 N N . ARG A 1 294 ? 9.266 -12.167 -9.131 1.00 96.06 294 ARG A N 1
ATOM 2223 C CA . ARG A 1 294 ? 9.987 -12.608 -7.937 1.00 96.06 294 ARG A CA 1
ATOM 2224 C C . ARG A 1 294 ? 9.697 -14.082 -7.708 1.00 96.06 294 ARG A C 1
ATOM 2226 O O . ARG A 1 294 ? 8.541 -14.499 -7.734 1.00 96.06 294 ARG A O 1
ATOM 2233 N N . GLU A 1 295 ? 10.744 -14.856 -7.447 1.00 95.81 295 GLU A N 1
ATOM 2234 C CA . GLU A 1 295 ? 10.585 -16.233 -6.988 1.00 95.81 295 GLU A CA 1
ATOM 2235 C C . GLU A 1 295 ? 9.673 -16.282 -5.758 1.00 95.81 295 GLU A C 1
ATOM 2237 O O . GLU A 1 295 ? 9.777 -15.456 -4.843 1.00 95.81 295 GLU A O 1
ATOM 2242 N N . ASN A 1 296 ? 8.723 -17.212 -5.781 1.00 97.44 296 ASN A N 1
ATOM 2243 C CA . ASN A 1 296 ? 7.727 -17.341 -4.736 1.00 97.44 296 ASN A CA 1
ATOM 2244 C C . ASN A 1 296 ? 7.215 -18.774 -4.604 1.00 97.44 296 ASN A C 1
ATOM 2246 O O . ASN A 1 296 ? 7.236 -19.552 -5.557 1.00 97.44 296 ASN A O 1
ATOM 2250 N N . VAL A 1 297 ? 6.718 -19.082 -3.410 1.00 97.81 297 VAL A N 1
ATOM 2251 C CA . VAL A 1 297 ? 6.031 -20.326 -3.080 1.00 97.81 297 VAL A CA 1
ATOM 2252 C C . VAL A 1 297 ? 4.556 -20.023 -2.862 1.00 97.81 297 VAL A C 1
ATOM 2254 O O . VAL A 1 297 ? 4.184 -19.141 -2.082 1.00 97.81 297 VAL A O 1
ATOM 2257 N N . ARG A 1 298 ? 3.706 -20.773 -3.559 1.00 97.00 298 ARG A N 1
ATOM 2258 C CA . ARG A 1 298 ? 2.255 -20.707 -3.425 1.00 97.00 298 ARG A CA 1
ATOM 2259 C C . ARG A 1 298 ? 1.826 -21.629 -2.283 1.00 97.00 298 ARG A C 1
ATOM 2261 O O . ARG A 1 298 ? 1.820 -22.840 -2.458 1.00 97.00 298 ARG A O 1
ATOM 2268 N N . GLU A 1 299 ? 1.481 -21.065 -1.129 1.00 96.50 299 GLU A N 1
ATOM 2269 C CA . GLU A 1 299 ? 1.193 -21.864 0.075 1.00 96.50 299 GLU A CA 1
ATOM 2270 C C . GLU A 1 299 ? -0.289 -22.205 0.261 1.00 96.50 299 GLU A C 1
ATOM 2272 O O . GLU A 1 299 ? -0.613 -23.087 1.049 1.00 96.50 299 GLU A O 1
ATOM 2277 N N . GLY A 1 300 ? -1.200 -21.552 -0.464 1.00 95.62 300 GLY A N 1
ATOM 2278 C CA . GLY A 1 300 ? -2.629 -21.825 -0.315 1.00 95.62 300 GLY A CA 1
ATOM 2279 C C . GLY A 1 300 ? -3.362 -20.831 0.576 1.00 95.62 300 GLY A C 1
ATOM 2280 O O . GLY A 1 300 ? -2.865 -19.745 0.880 1.00 95.62 300 GLY A O 1
ATOM 2281 N N . LEU A 1 301 ? -4.579 -21.213 0.966 1.00 95.50 301 LEU A N 1
ATOM 2282 C CA . LEU A 1 301 ? -5.351 -20.506 1.983 1.00 95.50 301 LEU A CA 1
ATOM 2283 C C . LEU A 1 301 ? -4.680 -20.685 3.343 1.00 95.50 301 LEU A C 1
ATOM 2285 O O . LEU A 1 301 ? -4.376 -21.804 3.747 1.00 95.50 301 LEU A O 1
ATOM 2289 N N . VAL A 1 302 ? -4.470 -19.578 4.047 1.00 95.31 302 VAL A N 1
ATOM 2290 C CA . VAL A 1 302 ? -3.903 -19.590 5.393 1.00 95.31 302 VAL A CA 1
ATOM 2291 C C . VAL A 1 302 ? -5.056 -19.603 6.394 1.00 95.31 302 VAL A C 1
ATOM 2293 O O . VAL A 1 302 ? -5.801 -18.615 6.434 1.00 95.31 302 VAL A O 1
ATOM 2296 N N . PRO A 1 303 ? -5.232 -20.680 7.178 1.00 93.75 303 PRO A N 1
ATOM 2297 C CA . PRO A 1 303 ? -6.276 -20.738 8.190 1.00 93.75 303 PRO A CA 1
ATOM 2298 C C . PRO A 1 303 ? -5.996 -19.745 9.321 1.00 93.75 303 PRO A C 1
ATOM 2300 O O . PRO A 1 303 ? -4.847 -19.401 9.619 1.00 93.75 303 PRO A O 1
ATOM 2303 N N . GLU A 1 304 ? -7.067 -19.275 9.941 1.00 89.44 304 GLU A N 1
ATOM 2304 C CA . GLU A 1 304 ? -7.050 -18.393 11.099 1.00 89.44 304 GLU A CA 1
ATOM 2305 C C . GLU A 1 304 ? -8.293 -18.626 11.951 1.00 89.44 304 GLU A C 1
ATOM 2307 O O . GLU A 1 304 ? -9.307 -19.073 11.441 1.00 89.44 304 GLU A O 1
ATOM 2312 N N . ASP A 1 305 ? -8.212 -18.310 13.238 1.00 89.88 305 ASP A N 1
ATOM 2313 C CA . ASP A 1 305 ? -9.361 -18.291 14.141 1.00 89.88 305 ASP A CA 1
ATOM 2314 C C . ASP A 1 305 ? -9.471 -16.891 14.756 1.00 89.88 305 ASP A C 1
ATOM 2316 O O . ASP A 1 305 ? -9.007 -16.615 15.866 1.00 89.88 305 ASP A O 1
ATOM 2320 N N . TYR A 1 306 ? -9.939 -15.934 13.948 1.00 91.25 306 TYR A N 1
ATOM 2321 C CA . TYR A 1 306 ? -10.107 -14.555 14.387 1.00 91.25 306 TYR A CA 1
ATOM 2322 C C . TYR A 1 306 ? -11.530 -14.349 14.882 1.00 91.25 306 TYR A C 1
ATOM 2324 O O . TYR A 1 306 ? -12.465 -14.396 14.089 1.00 91.25 306 TYR A O 1
ATOM 2332 N N . VAL A 1 307 ? -11.672 -13.999 16.161 1.00 92.50 307 VAL A N 1
ATOM 2333 C CA . VAL A 1 307 ? -12.941 -13.575 16.759 1.00 92.50 307 VAL A CA 1
ATOM 2334 C C . VAL A 1 307 ? -12.734 -12.265 17.507 1.00 92.50 307 VAL A C 1
ATOM 2336 O O . VAL A 1 307 ? -11.862 -12.139 18.371 1.00 92.50 307 VAL A O 1
ATOM 2339 N N . ARG A 1 308 ? -13.566 -11.265 17.207 1.00 91.81 308 ARG A N 1
ATOM 2340 C CA . ARG A 1 308 ? -13.671 -10.038 18.000 1.00 91.81 308 ARG A CA 1
ATOM 2341 C C . ARG A 1 308 ? -15.097 -9.844 18.484 1.00 91.81 308 ARG A C 1
ATOM 2343 O O . ARG A 1 308 ? -15.981 -9.495 17.707 1.00 91.81 308 ARG A O 1
ATOM 2350 N N . ASN A 1 309 ? -15.277 -9.978 19.793 1.00 93.12 309 ASN A N 1
ATOM 2351 C CA . ASN A 1 309 ? -16.535 -9.685 20.468 1.00 93.12 309 ASN A CA 1
ATOM 2352 C C . ASN A 1 309 ? -16.726 -8.169 20.591 1.00 93.12 309 ASN A C 1
ATOM 2354 O O . ASN A 1 309 ? -15.864 -7.455 21.108 1.00 93.12 309 ASN A O 1
ATOM 2358 N N . LEU A 1 310 ? -17.849 -7.680 20.079 1.00 91.19 310 LEU A N 1
ATOM 2359 C CA . LEU A 1 310 ? -18.267 -6.285 20.095 1.00 91.19 310 LEU A CA 1
ATOM 2360 C C . LEU A 1 310 ? -19.516 -6.157 20.963 1.00 91.19 310 LEU A C 1
ATOM 2362 O O . LEU A 1 310 ? -20.434 -6.967 20.856 1.00 91.19 310 LEU A O 1
ATOM 2366 N N . GLU A 1 311 ? -19.569 -5.110 21.778 1.00 91.38 311 GLU A N 1
ATOM 2367 C CA . GLU A 1 311 ? -20.763 -4.743 22.533 1.00 91.38 311 GLU A CA 1
ATOM 2368 C C . GLU A 1 311 ? -21.219 -3.350 22.105 1.00 91.38 311 GLU A C 1
ATOM 2370 O O . GLU A 1 311 ? -20.433 -2.400 22.089 1.00 91.38 311 GLU A O 1
ATOM 2375 N N . TYR A 1 312 ? -22.483 -3.223 21.706 1.00 90.25 312 TYR A N 1
ATOM 2376 C CA . TYR A 1 312 ? -23.044 -1.949 21.276 1.00 90.25 312 TYR A CA 1
ATOM 2377 C C . TYR A 1 312 ? -24.533 -1.874 21.601 1.00 90.25 312 TYR A C 1
ATOM 2379 O O . TYR A 1 312 ? -25.311 -2.718 21.167 1.00 90.25 312 TYR A O 1
ATOM 2387 N N . LYS A 1 313 ? -24.935 -0.846 22.362 1.00 89.75 313 LYS A N 1
ATOM 2388 C CA . LYS A 1 313 ? -26.329 -0.631 22.801 1.00 89.75 313 LYS A CA 1
ATOM 2389 C C . LYS A 1 313 ? -26.964 -1.876 23.451 1.00 89.75 313 LYS A C 1
ATOM 2391 O O . LYS A 1 313 ? -28.107 -2.209 23.160 1.00 89.75 313 LYS A O 1
ATOM 2396 N N . GLY A 1 314 ? -26.207 -2.571 24.304 1.00 90.06 314 GLY A N 1
ATOM 2397 C CA . GLY A 1 314 ? -26.657 -3.783 25.002 1.00 90.06 314 GLY A CA 1
ATOM 2398 C C . GLY A 1 314 ? -26.686 -5.054 24.143 1.00 90.06 314 GLY A C 1
ATOM 2399 O O . GLY A 1 314 ? -26.985 -6.126 24.661 1.00 90.06 314 GLY A O 1
ATOM 2400 N N . GLN A 1 315 ? -26.349 -4.969 22.853 1.00 92.44 315 GLN A N 1
ATOM 2401 C CA . GLN A 1 315 ? -26.228 -6.128 21.974 1.00 92.44 315 GLN A CA 1
ATOM 2402 C C . GLN A 1 315 ? -24.775 -6.610 21.914 1.00 92.44 315 GLN A C 1
ATOM 2404 O O . GLN A 1 315 ? -23.856 -5.804 21.751 1.00 92.44 315 GLN A O 1
ATOM 2409 N N . LYS A 1 316 ? -24.580 -7.931 21.978 1.00 94.31 316 LYS A N 1
ATOM 2410 C CA . LYS A 1 316 ? -23.298 -8.590 21.708 1.00 94.31 316 LYS A CA 1
ATOM 2411 C C . LYS A 1 316 ? -23.272 -9.109 20.276 1.00 94.31 316 LYS A C 1
ATOM 2413 O O . LYS A 1 316 ? -24.218 -9.755 19.833 1.00 94.31 316 LYS A O 1
ATOM 2418 N N . VAL A 1 317 ? -22.196 -8.809 19.562 1.00 93.56 317 VAL A N 1
ATOM 2419 C CA . VAL A 1 317 ? -21.991 -9.186 18.163 1.00 93.56 317 VAL A CA 1
ATOM 2420 C C . VAL A 1 317 ? -20.562 -9.688 17.995 1.00 93.56 317 VAL A C 1
ATOM 2422 O O . VAL A 1 317 ? -19.626 -9.013 18.419 1.00 93.56 317 VAL A O 1
ATOM 2425 N N . ALA A 1 318 ? -20.377 -10.842 17.359 1.00 93.06 318 ALA A N 1
ATOM 2426 C CA . ALA A 1 318 ? -19.054 -11.355 17.022 1.00 93.06 318 ALA A CA 1
ATOM 2427 C C . ALA A 1 318 ? -18.672 -10.964 15.587 1.00 93.06 318 ALA A C 1
ATOM 2429 O O . ALA A 1 318 ? -19.480 -11.048 14.663 1.00 93.06 318 ALA A O 1
ATOM 2430 N N . LEU A 1 319 ? -17.441 -10.489 15.408 1.00 92.06 319 LEU A N 1
ATOM 2431 C CA . LEU A 1 319 ? -16.828 -10.237 14.108 1.00 92.06 319 LEU A CA 1
ATOM 2432 C C . LEU A 1 319 ? -15.743 -11.290 13.882 1.00 92.06 319 LEU A C 1
ATOM 2434 O O . LEU A 1 319 ? -14.741 -11.289 14.599 1.00 92.06 319 LEU A O 1
ATOM 2438 N N . GLU A 1 320 ? -15.952 -12.158 12.896 1.00 91.94 320 GLU A N 1
ATOM 2439 C CA . GLU A 1 320 ? -15.222 -13.424 12.776 1.00 91.94 320 GLU A CA 1
ATOM 2440 C C . GLU A 1 320 ? -14.580 -13.609 11.398 1.00 91.94 320 GLU A C 1
ATOM 2442 O O . GLU A 1 320 ? -15.074 -13.086 10.396 1.00 91.94 320 GLU A O 1
ATOM 2447 N N . SER A 1 321 ? -13.467 -14.342 11.344 1.00 91.12 321 SER A N 1
ATOM 2448 C CA . SER A 1 321 ? -12.838 -14.786 10.098 1.00 91.12 321 SER A CA 1
ATOM 2449 C C . SER A 1 321 ? -12.016 -16.055 10.304 1.00 91.12 321 SER A C 1
ATOM 2451 O O . SER A 1 321 ? -11.195 -16.124 11.215 1.00 91.12 321 SER A O 1
ATOM 2453 N N . GLU A 1 322 ? -12.170 -16.999 9.377 1.00 91.38 322 GLU A N 1
ATOM 2454 C CA . GLU A 1 322 ? -11.512 -18.315 9.400 1.00 91.38 322 GLU A CA 1
ATOM 2455 C C . GLU A 1 322 ? -10.208 -18.369 8.578 1.00 91.38 322 GLU A C 1
ATOM 2457 O O . GLU A 1 322 ? -9.535 -19.395 8.468 1.00 91.38 322 GLU A O 1
ATOM 2462 N N . THR A 1 323 ? -9.848 -17.268 7.915 1.00 92.69 323 THR A N 1
ATOM 2463 C CA . THR A 1 323 ? -8.662 -17.210 7.053 1.00 92.69 323 THR A CA 1
ATOM 2464 C C . THR A 1 323 ? -7.973 -15.856 7.115 1.00 92.69 323 THR A C 1
ATOM 2466 O O . THR A 1 323 ? -8.632 -14.830 7.265 1.00 92.69 323 THR A O 1
ATOM 2469 N N . LYS A 1 324 ? -6.648 -15.844 6.928 1.00 92.44 324 LYS A N 1
ATOM 2470 C CA . LYS A 1 324 ? -5.858 -14.626 6.657 1.00 92.44 324 LYS A CA 1
ATOM 2471 C C . LYS A 1 324 ? -5.878 -14.217 5.185 1.00 92.44 324 LYS A C 1
ATOM 2473 O O . LYS A 1 324 ? -5.493 -13.091 4.867 1.00 92.44 324 LYS A O 1
ATOM 2478 N N . GLY A 1 325 ? -6.289 -15.120 4.297 1.00 94.88 325 GLY A N 1
ATOM 2479 C CA . GLY A 1 325 ? -6.205 -14.990 2.846 1.00 94.88 325 GLY A CA 1
ATOM 2480 C C . GLY A 1 325 ? -5.313 -16.054 2.201 1.00 94.88 325 GLY A C 1
ATOM 2481 O O . GLY A 1 325 ? -4.786 -16.953 2.857 1.00 94.88 325 GLY A O 1
ATOM 2482 N N . TYR A 1 326 ? -5.150 -15.946 0.885 1.00 96.69 326 TYR A N 1
ATOM 2483 C CA . TYR A 1 326 ? -4.340 -16.845 0.071 1.00 96.69 326 TYR A CA 1
ATOM 2484 C C . TYR A 1 326 ? -2.900 -16.329 -0.033 1.00 96.69 326 TYR A C 1
ATOM 2486 O O . TYR A 1 326 ? -2.674 -15.229 -0.543 1.00 96.69 326 TYR A O 1
ATOM 2494 N N . ARG A 1 327 ? -1.914 -17.109 0.416 1.00 98.00 327 ARG A N 1
ATOM 2495 C CA . ARG A 1 327 ? -0.530 -16.646 0.564 1.00 98.00 327 ARG A CA 1
ATOM 2496 C C . ARG A 1 327 ? 0.387 -17.045 -0.590 1.00 98.00 327 ARG A C 1
ATOM 2498 O O . ARG A 1 327 ? 0.463 -18.206 -0.994 1.00 98.00 327 ARG A O 1
ATOM 2505 N N . PHE A 1 328 ? 1.157 -16.057 -1.038 1.00 98.31 328 PHE A N 1
ATOM 2506 C CA . PHE A 1 328 ? 2.365 -16.214 -1.842 1.00 98.31 328 PHE A CA 1
ATOM 2507 C C . PHE A 1 328 ? 3.558 -15.746 -1.011 1.00 98.31 328 PHE A C 1
ATOM 2509 O O . PHE A 1 328 ? 3.663 -14.561 -0.688 1.00 98.31 328 PHE A O 1
ATOM 2516 N N . LYS A 1 329 ? 4.455 -16.662 -0.655 1.00 98.25 329 LYS A N 1
ATOM 2517 C CA . LYS A 1 329 ? 5.685 -16.349 0.075 1.00 98.25 329 LYS A CA 1
ATOM 2518 C C . LYS A 1 329 ? 6.785 -15.991 -0.916 1.00 98.25 329 LYS A C 1
ATOM 2520 O O . LYS A 1 329 ? 7.080 -16.788 -1.797 1.00 98.25 329 LYS A O 1
ATOM 2525 N N . LEU A 1 330 ? 7.379 -14.810 -0.791 1.00 97.94 330 LEU A N 1
ATOM 2526 C CA . LEU A 1 330 ? 8.444 -14.321 -1.666 1.00 97.94 330 LEU A CA 1
ATOM 2527 C C . LEU A 1 330 ? 9.802 -14.829 -1.168 1.00 97.94 330 LEU A C 1
ATOM 2529 O O . LEU A 1 330 ? 10.174 -14.611 -0.014 1.00 97.94 330 LEU A O 1
ATOM 2533 N N . THR A 1 331 ? 10.553 -15.493 -2.041 1.00 94.94 331 THR A N 1
ATOM 2534 C CA . THR A 1 331 ? 11.836 -16.128 -1.713 1.00 94.94 331 THR A CA 1
ATOM 2535 C C . THR A 1 331 ? 12.872 -15.763 -2.778 1.00 94.94 331 THR A C 1
ATOM 2537 O O . THR A 1 331 ? 12.842 -16.364 -3.842 1.00 94.94 331 THR A O 1
ATOM 2540 N N . PRO A 1 332 ? 13.775 -14.790 -2.551 1.00 95.25 332 PRO A N 1
ATOM 2541 C CA . PRO A 1 332 ? 13.932 -14.006 -1.328 1.00 95.25 332 PRO A CA 1
ATOM 2542 C C . PRO A 1 332 ? 12.831 -12.941 -1.149 1.00 95.25 332 PRO A C 1
ATOM 2544 O O . PRO A 1 332 ? 12.218 -12.520 -2.138 1.00 95.25 332 PRO A O 1
ATOM 2547 N N . PRO A 1 333 ? 12.616 -12.431 0.080 1.00 97.44 333 PRO A N 1
ATOM 2548 C CA . PRO A 1 333 ? 11.716 -11.303 0.322 1.00 97.44 333 PRO A CA 1
ATOM 2549 C C . PRO A 1 333 ? 12.146 -10.077 -0.492 1.00 97.44 333 PRO A C 1
ATOM 2551 O O . PRO A 1 333 ? 13.326 -9.928 -0.816 1.00 97.44 333 PRO A O 1
ATOM 2554 N N . VAL A 1 334 ? 11.211 -9.193 -0.838 1.00 98.44 334 VAL A N 1
ATOM 2555 C CA . VAL A 1 334 ? 11.546 -7.926 -1.513 1.00 98.44 334 VAL A CA 1
ATOM 2556 C C . VAL A 1 334 ? 11.986 -6.908 -0.453 1.00 98.44 334 VAL A C 1
ATOM 2558 O O . VAL A 1 334 ? 11.214 -6.663 0.474 1.00 98.44 334 VAL A O 1
ATOM 2561 N N . PRO A 1 335 ? 13.195 -6.322 -0.546 1.00 98.19 335 PRO A N 1
ATOM 2562 C CA . PRO A 1 335 ? 13.628 -5.271 0.370 1.00 98.19 335 PRO A CA 1
ATOM 2563 C C . PRO A 1 335 ? 12.791 -4.007 0.210 1.00 98.19 335 PRO A C 1
ATOM 2565 O O . PRO A 1 335 ? 12.393 -3.654 -0.903 1.00 98.19 335 PRO A O 1
ATOM 2568 N N . VAL A 1 336 ? 12.552 -3.321 1.320 1.00 98.31 336 VAL A N 1
ATOM 2569 C CA . VAL A 1 336 ? 11.784 -2.081 1.375 1.00 98.31 336 VAL A CA 1
ATOM 2570 C C . VAL A 1 336 ? 12.496 -1.111 2.295 1.00 98.31 336 VAL A C 1
ATOM 2572 O O . VAL A 1 336 ? 12.831 -1.480 3.412 1.00 98.31 336 VAL A O 1
ATOM 2575 N N . THR A 1 337 ? 12.651 0.137 1.877 1.00 98.38 337 THR A N 1
ATOM 2576 C CA . THR A 1 337 ? 13.104 1.200 2.781 1.00 98.38 337 THR A CA 1
ATOM 2577 C C . THR A 1 337 ? 11.988 2.220 2.940 1.00 98.38 337 THR A C 1
ATOM 2579 O O . THR A 1 337 ? 11.486 2.762 1.953 1.00 98.38 337 THR A O 1
ATOM 2582 N N . VAL A 1 338 ? 11.570 2.467 4.180 1.00 98.00 338 VAL A N 1
ATOM 2583 C CA . VAL A 1 338 ? 10.602 3.518 4.509 1.00 98.00 338 VAL A CA 1
ATOM 2584 C C . VAL A 1 338 ? 11.374 4.740 4.995 1.00 98.00 338 VAL A C 1
ATOM 2586 O O . VAL A 1 338 ? 11.965 4.719 6.072 1.00 98.00 338 VAL A O 1
ATOM 2589 N N . LEU A 1 339 ? 11.387 5.799 4.191 1.00 97.50 339 LEU A N 1
ATOM 2590 C CA . LEU A 1 339 ? 12.153 7.014 4.463 1.00 97.50 339 LEU A CA 1
ATOM 2591 C C . LEU A 1 339 ? 11.469 7.868 5.531 1.00 97.50 339 LEU A C 1
ATOM 2593 O O . LEU A 1 339 ? 10.244 7.888 5.638 1.00 97.50 339 LEU A O 1
ATOM 2597 N N . ASP A 1 340 ? 12.243 8.650 6.281 1.00 94.94 340 ASP A N 1
ATOM 2598 C CA . ASP A 1 340 ? 11.671 9.549 7.286 1.00 94.94 340 ASP A CA 1
ATOM 2599 C C . ASP A 1 340 ? 10.779 10.640 6.672 1.00 94.94 340 ASP A C 1
ATOM 2601 O O . ASP A 1 340 ? 9.797 11.050 7.297 1.00 94.94 340 ASP A O 1
ATOM 2605 N N . GLY A 1 341 ? 11.056 11.069 5.442 1.00 92.56 341 GLY A N 1
ATOM 2606 C CA . GLY A 1 341 ? 10.383 12.211 4.825 1.00 92.56 341 GLY A CA 1
ATOM 2607 C C . GLY A 1 341 ? 10.739 13.542 5.503 1.00 92.56 341 GLY A C 1
ATOM 2608 O O . GLY A 1 341 ? 11.668 13.635 6.305 1.00 92.56 341 GLY A O 1
ATOM 2609 N N . ASP A 1 342 ? 9.991 14.595 5.184 1.00 93.06 342 ASP A N 1
ATOM 2610 C CA . ASP A 1 342 ? 10.175 15.938 5.741 1.00 93.06 342 ASP A CA 1
ATOM 2611 C C . ASP A 1 342 ? 9.270 16.138 6.967 1.00 93.06 342 ASP A C 1
ATOM 2613 O O . ASP A 1 342 ? 8.100 16.521 6.858 1.00 93.06 342 ASP A O 1
ATOM 2617 N N . VAL A 1 343 ? 9.795 15.820 8.151 1.00 92.81 343 VAL A N 1
ATOM 2618 C CA . VAL A 1 343 ? 9.035 15.871 9.406 1.00 92.81 343 VAL A CA 1
ATOM 2619 C C . VAL A 1 343 ? 8.867 17.310 9.895 1.00 92.81 343 VAL A C 1
ATOM 2621 O O . VAL A 1 343 ? 9.831 18.012 10.194 1.00 92.81 343 VAL A O 1
ATOM 2624 N N . LYS A 1 344 ? 7.609 17.742 10.038 1.00 90.62 344 LYS A N 1
ATOM 2625 C CA . LYS A 1 344 ? 7.218 19.065 10.535 1.00 90.62 344 LYS A CA 1
ATOM 2626 C C . LYS A 1 344 ? 6.548 18.967 11.907 1.00 90.62 344 LYS A C 1
ATOM 2628 O O . LYS A 1 344 ? 5.450 18.417 12.050 1.00 90.62 344 LYS A O 1
ATOM 2633 N N . GLY A 1 345 ? 7.165 19.598 12.904 1.00 87.25 345 GLY A N 1
ATOM 2634 C CA . GLY A 1 345 ? 6.656 19.704 14.275 1.00 87.25 345 GLY A CA 1
ATOM 2635 C C . GLY A 1 345 ? 7.422 18.844 15.282 1.00 87.25 345 GLY A C 1
ATOM 2636 O O . GLY A 1 345 ? 8.443 18.250 14.958 1.00 87.25 345 GLY A O 1
ATOM 2637 N N . ASP A 1 346 ? 6.929 18.795 16.521 1.00 87.56 346 ASP A N 1
ATOM 2638 C CA . ASP A 1 346 ? 7.595 18.108 17.635 1.00 87.56 346 ASP A CA 1
ATOM 2639 C C . ASP A 1 346 ? 7.076 16.670 17.818 1.00 87.56 346 ASP A C 1
ATOM 2641 O O . ASP A 1 346 ? 5.884 16.444 18.050 1.00 87.56 346 ASP A O 1
ATOM 2645 N N . ALA A 1 347 ? 7.984 15.691 17.796 1.00 86.75 347 ALA A N 1
ATOM 2646 C CA . ALA A 1 347 ? 7.696 14.282 18.073 1.00 86.75 347 ALA A CA 1
ATOM 2647 C C . ALA A 1 347 ? 7.090 14.044 19.470 1.00 86.75 347 ALA A C 1
ATOM 2649 O O . ALA A 1 347 ? 6.344 13.084 19.681 1.00 86.75 347 ALA A O 1
ATOM 2650 N N . LYS A 1 348 ? 7.342 14.917 20.452 1.00 87.06 348 LYS A N 1
ATOM 2651 C CA . LYS A 1 348 ? 6.702 14.820 21.775 1.00 87.06 348 LYS A CA 1
ATOM 2652 C C . LYS A 1 348 ? 5.194 15.075 21.703 1.00 87.06 348 LYS A C 1
ATOM 2654 O O . LYS A 1 348 ? 4.452 14.469 22.479 1.00 87.06 348 LYS A O 1
ATOM 2659 N N . ALA A 1 349 ? 4.726 15.885 20.748 1.00 82.81 349 ALA A N 1
ATOM 2660 C CA . ALA A 1 349 ? 3.312 16.238 20.600 1.00 82.81 349 ALA A CA 1
ATOM 2661 C C . ALA A 1 349 ? 2.425 15.042 20.213 1.00 82.81 349 ALA A C 1
ATOM 2663 O O . ALA A 1 349 ? 1.226 15.042 20.492 1.00 82.81 349 ALA A O 1
ATOM 2664 N N . VAL A 1 350 ? 3.006 14.003 19.605 1.00 87.88 350 VAL A N 1
ATOM 2665 C CA . VAL A 1 350 ? 2.282 12.821 19.111 1.00 87.88 350 VAL A CA 1
ATOM 2666 C C . VAL A 1 350 ? 2.307 11.628 20.074 1.00 87.88 350 VAL A C 1
ATOM 2668 O O . VAL A 1 350 ? 1.597 10.641 19.861 1.00 87.88 350 VAL A O 1
ATOM 2671 N N . LYS A 1 351 ? 3.063 11.714 21.181 1.00 86.88 351 LYS A N 1
ATOM 2672 C CA . LYS A 1 351 ? 3.208 10.606 22.144 1.00 86.88 351 LYS A CA 1
ATOM 2673 C C . LYS A 1 351 ? 1.895 10.255 22.840 1.00 86.88 351 LYS A C 1
ATOM 2675 O O . LYS A 1 351 ? 1.590 9.076 23.031 1.00 86.88 351 LYS A O 1
ATOM 2680 N N . ARG A 1 352 ? 1.086 11.250 23.205 1.00 86.81 352 ARG A N 1
ATOM 2681 C CA . ARG A 1 352 ? -0.144 11.057 23.993 1.00 86.81 352 ARG A CA 1
ATOM 2682 C C . ARG A 1 352 ? -1.396 11.130 23.121 1.00 86.81 352 ARG A C 1
ATOM 2684 O O . ARG A 1 352 ? -1.413 11.777 22.080 1.00 86.81 352 ARG A O 1
ATOM 2691 N N . SER A 1 353 ? -2.452 10.437 23.546 1.00 87.75 353 SER A N 1
ATOM 2692 C CA . SER A 1 353 ? -3.783 10.649 22.975 1.00 87.75 353 SER A CA 1
ATOM 2693 C C . SER A 1 353 ? -4.378 11.946 23.514 1.00 87.75 353 SER A C 1
ATOM 2695 O O . SER A 1 353 ? -4.229 12.234 24.700 1.00 87.75 353 SER A O 1
ATOM 2697 N N . VAL A 1 354 ? -5.108 12.676 22.682 1.00 87.00 354 VAL A N 1
ATOM 2698 C CA . VAL A 1 354 ? -5.760 13.931 23.054 1.00 87.00 354 VAL A CA 1
ATOM 2699 C C . VAL A 1 354 ? -7.271 13.714 23.116 1.00 87.00 354 VAL A C 1
ATOM 2701 O O . VAL A 1 354 ? -7.830 13.295 22.104 1.00 87.00 354 VAL A O 1
ATOM 2704 N N . PRO A 1 355 ? -7.949 13.976 24.245 1.00 87.06 355 PRO A N 1
ATOM 2705 C CA . PRO A 1 355 ? -9.397 13.816 24.340 1.00 87.06 355 PRO A CA 1
ATOM 2706 C C . PRO A 1 355 ? -10.146 14.597 23.252 1.00 87.06 355 PRO A C 1
ATOM 2708 O O . PRO A 1 355 ? -9.756 15.709 22.875 1.00 87.06 355 PRO A O 1
ATOM 2711 N N . LEU A 1 356 ? -11.214 13.993 22.740 1.00 82.75 356 LEU A N 1
ATOM 2712 C CA . LEU A 1 356 ? -12.225 14.669 21.943 1.00 82.75 356 LEU A CA 1
ATOM 2713 C C . LEU A 1 356 ? -13.420 14.919 22.854 1.00 82.75 356 LEU A C 1
ATOM 2715 O O . LEU A 1 356 ? -13.936 13.978 23.452 1.00 82.75 356 LEU A O 1
ATOM 2719 N N . THR A 1 357 ? -13.854 16.174 22.962 1.00 70.50 357 THR A N 1
ATOM 2720 C CA . THR A 1 357 ? -15.165 16.482 23.536 1.00 70.50 357 THR A CA 1
ATOM 2721 C C . THR A 1 357 ? -16.186 15.699 22.714 1.00 70.50 357 THR A C 1
ATOM 2723 O O . THR A 1 357 ? -16.145 15.784 21.485 1.00 70.50 357 THR A O 1
ATOM 2726 N N . ALA A 1 358 ? -16.960 14.836 23.376 1.00 50.75 358 ALA A N 1
ATOM 2727 C CA . ALA A 1 358 ? -17.730 13.771 22.744 1.00 50.75 358 ALA A CA 1
ATOM 2728 C C . ALA A 1 358 ? -18.492 14.270 21.507 1.00 50.75 358 ALA A C 1
ATOM 2730 O O . ALA A 1 358 ? -19.185 15.284 21.564 1.00 50.75 358 ALA A O 1
ATOM 2731 N N . LEU A 1 359 ? -18.337 13.554 20.392 1.00 50.25 359 LEU A N 1
ATOM 2732 C CA . LEU A 1 359 ? -19.277 13.687 19.287 1.00 50.25 359 LEU A CA 1
ATOM 2733 C C . LEU A 1 359 ? -20.525 12.877 19.641 1.00 50.25 359 LEU A C 1
ATOM 2735 O O . LEU A 1 359 ? -20.344 11.754 20.117 1.00 50.25 359 LEU A O 1
ATOM 2739 N N . PRO A 1 360 ? -21.732 13.443 19.463 1.00 39.62 360 PRO A N 1
ATOM 2740 C CA . PRO A 1 360 ? -22.981 12.778 19.819 1.00 39.62 360 PRO A CA 1
ATOM 2741 C C . PRO A 1 360 ? -23.191 11.446 19.085 1.00 39.62 360 PRO A C 1
ATOM 2743 O O . PRO A 1 360 ? -22.699 11.290 17.938 1.00 39.62 360 PRO A O 1
#

pLDDT: mean 82.37, std 19.35, range [29.38, 98.56]

Secondary structure (DSSP, 8-state):
---------PPPPPPPPPP-----TT-S--PPP-SSHHHHHHHHHHTT-SSHHHHHHHHHPPPPPPTT------------PPPPPPS-S---PPPPPTT-SSS--EEEEEE--EEE-SPPPB-TTSPBPP----SS--EEEEEEEETTEEEEEEEEE--B-EEEEEE-TTS-EEEEEEPPPPEEEEEEEEEESPPPPPPTT--GGGGEEEETTEEEE-GGGTSSSTTSTTTTEEEE-EEEEEE-TTSPEEEE--S-EEEEES-HHHHHHTB-SS-EEEEHHHHHHHHHHHHHHS-EEEEEEEEEEEEEEEEETTEEEEEEEEEEEEEEEEEEEEEEEE---EEES-GGGGSS-EEPPPP-

Foldseek 3Di:
DDDDDDDDDDDDDDDDDPDPPPDDPPDPDDFAPPPCVQQVVQVCVQLVVPDPVSVVCSVDDQDDDDPDDPDDDDDDDDDPDPRDDRPDPDGDGDDDPPQDDQAWQKAKEKALAEAELDDFDADPLRHGDDDDDRPTAIWMWMWTDDPPDIHTPHIAQWAFWAWDWFQDPVRFIWIATQGADFFKKWQFKKFFFFFDDDDHRDRLVVQWDDDPPDIAGPQQCGTEDCAHQQHGMWGFIWDFPDAPPVRHGDTDGPVATEGAHNPVVNSVHRYDSGHIYDHHVVRVVVVVVCPRHFDKDFPFWAFDWDWDWGADPNDIYIHTDGTRHGMIGGVVTHMYGYDPHRYDDDPVSNPDIGGDPDND

Sequence (360 aa):
PSSAQAPAGQEAPAQGQPAAAAADASAKITAAPDLIAAATQAASQALGWTSPEAALANALAPPAPPAGTKKPPRNRAAKKGPAPLPTAVALKLPPAPPYHGPKMQLRAEIDRGEVVLARPKLDKDGHKKWKPPVADRPTLTLYARNGDKEVALSRWPTTIGGWKAIEKSDGTMALKYKESVTGDALWPEILATPTWHPAPGMPTRKLLIKRGDTWEPKTEIIGPGYRAAYGLIAIVHHQIMERNERGEPQLMDFRIRTHGTPAYRSVKRGESNGCHRLHNYLALRLTAFLVKHRENVREGLVPEDYVRNLEYKGQKVALESETKGYRFKLTPPVPVTVLDGDVKGDAKAVKRSVPLTALP